Protein AF-A0A133Y9L9-F1 (afdb_monomer_lite)

pLDDT: mean 76.95, std 15.84, range [32.47, 95.44]

Sequence (343 aa):
MNPTNIKKSLKRFFKYLFIFFSLAWAVSFSLFFFIQRNSNETFLLNISGLQLSLFKSFYILSVLALIWFCKLLKWAWLRVKHLFSKVLLVISTVIVIVFMFFNSLVWLVEPSYYEFVSPEGKYSLVVSESALFTTSIKIYERKNFFFINIINSDIYLDDCFSPMAEQNYNVSWNQASVDLALKVNNKDEWASATIPFDHNDIQMLEFKYFNLEGNLTPEKAKSYVYPTYGSNMKLTPQAKLEQALKSLSKDEIVEVPNSNLAIIPVDYAMAATQWFLCQTDGKKYNYTSELPSTYPIVIPKLNARGTVFLEFKDIYSNSIYFKEDGPSFQHWVKITKAEMPQN

Structure (mmCIF, N/CA/C/O backbone):
data_AF-A0A133Y9L9-F1
#
_entry.id   AF-A0A133Y9L9-F1
#
loop_
_atom_site.group_PDB
_atom_site.id
_atom_site.type_symbol
_atom_site.label_atom_id
_atom_site.label_alt_id
_atom_site.label_comp_id
_atom_site.label_asym_id
_atom_site.label_entity_id
_atom_site.label_seq_id
_atom_site.pdbx_PDB_ins_code
_atom_site.Cartn_x
_atom_site.Cartn_y
_atom_site.Cartn_z
_atom_site.occupancy
_atom_site.B_iso_or_equiv
_atom_site.auth_seq_id
_atom_site.auth_comp_id
_atom_site.auth_asym_id
_atom_site.auth_atom_id
_atom_site.pdbx_PDB_model_num
ATOM 1 N N . MET A 1 1 ? -45.964 6.853 29.509 1.00 58.25 1 MET A N 1
ATOM 2 C CA . MET A 1 1 ? -44.621 6.312 29.844 1.00 58.25 1 MET A CA 1
ATOM 3 C C . MET A 1 1 ? -43.769 7.416 30.461 1.00 58.25 1 MET A C 1
ATOM 5 O O . MET A 1 1 ? -43.762 8.515 29.930 1.00 58.25 1 MET A O 1
ATOM 9 N N . ASN A 1 2 ? -43.078 7.153 31.576 1.00 65.50 2 ASN A N 1
ATOM 10 C CA . ASN A 1 2 ? -42.296 8.164 32.303 1.00 65.50 2 ASN A CA 1
ATOM 11 C C . ASN A 1 2 ? -41.002 8.532 31.522 1.00 65.50 2 ASN A C 1
ATOM 13 O O . ASN A 1 2 ? -40.213 7.626 31.231 1.00 65.50 2 ASN A O 1
ATOM 17 N N . PRO A 1 3 ? -40.745 9.811 31.175 1.00 71.31 3 PRO A N 1
ATOM 18 C CA . PRO A 1 3 ? -39.598 10.231 30.349 1.00 71.31 3 PRO A CA 1
ATOM 19 C C . PRO A 1 3 ? -38.220 9.853 30.925 1.00 71.31 3 PRO A C 1
ATOM 21 O O . PRO A 1 3 ? -37.247 9.686 30.185 1.00 71.31 3 PRO A O 1
ATOM 24 N N . THR A 1 4 ? -38.126 9.649 32.239 1.00 73.50 4 THR A N 1
ATOM 25 C CA . THR A 1 4 ? -36.912 9.178 32.930 1.00 73.50 4 THR A CA 1
ATOM 26 C C . THR A 1 4 ? -36.556 7.725 32.592 1.00 73.50 4 THR A C 1
ATOM 28 O O . THR A 1 4 ? -35.375 7.402 32.427 1.00 73.50 4 THR A O 1
ATOM 31 N N . ASN A 1 5 ? -37.554 6.856 32.400 1.00 74.69 5 ASN A N 1
ATOM 32 C CA . ASN A 1 5 ? -37.343 5.462 31.998 1.00 74.69 5 ASN A CA 1
ATOM 33 C C . ASN A 1 5 ? -36.908 5.346 30.531 1.00 74.69 5 ASN A C 1
ATOM 35 O O . ASN A 1 5 ? -36.039 4.529 30.220 1.00 74.69 5 ASN A O 1
ATOM 39 N N . ILE A 1 6 ? -37.426 6.213 29.652 1.00 77.38 6 ILE A N 1
ATOM 40 C CA . ILE A 1 6 ? -37.032 6.266 28.234 1.00 77.38 6 ILE A CA 1
ATOM 41 C C . ILE A 1 6 ? -35.553 6.663 28.111 1.00 77.38 6 ILE A C 1
ATOM 43 O O . ILE A 1 6 ? -34.774 5.941 27.489 1.00 77.38 6 ILE A O 1
ATOM 47 N N . LYS A 1 7 ? -35.119 7.735 28.796 1.00 78.94 7 LYS A N 1
ATOM 48 C CA . LYS A 1 7 ? -33.705 8.169 28.798 1.00 78.94 7 LYS A CA 1
ATOM 49 C C . LYS A 1 7 ? -32.751 7.088 29.327 1.00 78.94 7 LYS A C 1
ATOM 51 O O . LYS A 1 7 ? -31.659 6.902 28.787 1.00 78.94 7 LYS A O 1
ATOM 56 N N . LYS A 1 8 ? -33.149 6.353 30.372 1.00 81.06 8 LYS A N 1
ATOM 57 C CA . LYS A 1 8 ? -32.334 5.276 30.966 1.00 81.06 8 LYS A CA 1
ATOM 58 C C . LYS A 1 8 ? -32.216 4.059 30.042 1.00 81.06 8 LYS A C 1
ATOM 60 O O . LYS A 1 8 ? -31.129 3.486 29.951 1.00 81.06 8 LYS A O 1
ATOM 65 N N . SER A 1 9 ? -33.300 3.693 29.356 1.00 82.31 9 SER A N 1
ATOM 66 C CA . SER A 1 9 ? -33.313 2.623 28.348 1.00 82.31 9 SER A CA 1
ATOM 67 C C . SER A 1 9 ? -32.411 2.967 27.159 1.00 82.31 9 SER A C 1
ATOM 69 O O . SER A 1 9 ? -31.496 2.209 26.837 1.00 82.31 9 SER A O 1
ATOM 71 N N . LEU A 1 10 ? -32.565 4.175 26.606 1.00 85.69 10 LEU A N 1
ATOM 72 C CA . LEU A 1 10 ? -31.775 4.661 25.472 1.00 85.69 10 LEU A CA 1
ATOM 73 C C . LEU A 1 10 ? -30.266 4.653 25.775 1.00 85.69 10 LEU A C 1
ATOM 75 O O . LEU A 1 10 ? -29.455 4.178 24.985 1.00 85.69 10 LEU A O 1
ATOM 79 N N . LYS A 1 11 ? -29.877 5.101 26.977 1.00 86.81 11 LYS A N 1
ATOM 80 C CA . LYS A 1 11 ? -28.474 5.098 27.421 1.00 86.81 11 LYS A CA 1
ATOM 81 C C . LYS A 1 11 ? -27.887 3.686 27.529 1.00 86.81 11 LYS A C 1
ATOM 83 O O . LYS A 1 11 ? -26.706 3.494 27.242 1.00 86.81 11 LYS A O 1
ATOM 88 N N . ARG A 1 12 ? -28.681 2.700 27.964 1.00 87.56 12 ARG A N 1
ATOM 89 C CA . ARG A 1 12 ? -28.253 1.292 27.996 1.00 87.56 12 ARG A CA 1
ATOM 90 C C . ARG A 1 12 ? -28.092 0.746 26.583 1.00 87.56 12 ARG A C 1
ATOM 92 O O . ARG A 1 12 ? -27.059 0.146 26.311 1.00 87.56 12 ARG A O 1
ATOM 99 N N . PHE A 1 13 ? -29.050 1.016 25.699 1.00 90.50 13 PHE A N 1
ATOM 100 C CA . PHE A 1 13 ? -28.987 0.614 24.295 1.00 90.50 13 PHE A CA 1
ATOM 101 C C . PHE A 1 13 ? -27.703 1.115 23.617 1.00 90.50 13 PHE A C 1
ATOM 103 O O . PHE A 1 13 ? -26.909 0.302 23.152 1.00 90.50 13 PHE A O 1
ATOM 110 N N . PHE A 1 14 ? -27.415 2.420 23.681 1.00 87.12 14 PHE A N 1
ATOM 111 C CA . PHE A 1 14 ? -26.187 2.982 23.100 1.00 87.12 14 PHE A CA 1
ATOM 112 C C . PHE A 1 14 ? -24.903 2.414 23.715 1.00 87.12 14 PHE A C 1
ATOM 114 O O . PHE A 1 14 ? -23.907 2.239 23.017 1.00 87.12 14 PHE A O 1
ATOM 121 N N . LYS A 1 15 ? -24.910 2.087 25.014 1.00 88.69 15 LYS A N 1
ATOM 122 C CA . LYS A 1 15 ? -23.763 1.438 25.662 1.00 88.69 15 LYS A CA 1
ATOM 123 C C . LYS A 1 15 ? -23.492 0.058 25.058 1.00 88.69 15 LYS A C 1
ATOM 125 O O . LYS A 1 15 ? -22.337 -0.240 24.763 1.00 88.69 15 LYS A O 1
ATOM 130 N N . TYR A 1 16 ? -24.521 -0.775 24.905 1.00 91.75 16 TYR A N 1
ATOM 131 C CA . TYR A 1 16 ? -24.365 -2.110 24.322 1.00 91.75 16 TYR A CA 1
ATOM 132 C C . TYR A 1 16 ? -24.016 -2.043 22.840 1.00 91.75 16 TYR A C 1
ATOM 134 O O . TYR A 1 16 ? -23.134 -2.777 22.408 1.00 91.75 16 TYR A O 1
ATOM 142 N N . LEU A 1 17 ? -24.618 -1.110 22.101 1.00 92.12 17 LEU A N 1
ATOM 143 C CA . LEU A 1 17 ? -24.289 -0.866 20.701 1.00 92.12 17 LEU A CA 1
ATOM 144 C C . LEU A 1 17 ? -22.810 -0.499 20.524 1.00 92.12 17 LEU A C 1
ATOM 146 O O . LEU A 1 17 ? -22.137 -1.073 19.678 1.00 92.12 17 LEU A O 1
ATOM 150 N N . PHE A 1 18 ? -22.277 0.395 21.364 1.00 91.12 18 PHE A N 1
ATOM 151 C CA . PHE A 1 18 ? -20.859 0.761 21.322 1.00 91.12 18 PHE A CA 1
ATOM 152 C C . PHE A 1 18 ? -19.938 -0.424 21.644 1.00 91.12 18 PHE A C 1
ATOM 154 O O . PHE A 1 18 ? -18.924 -0.612 20.978 1.00 91.12 18 PHE A O 1
ATOM 161 N N . ILE A 1 19 ? -20.286 -1.232 22.655 1.00 92.31 19 ILE A N 1
ATOM 162 C CA . ILE A 1 19 ? -19.518 -2.439 23.004 1.00 92.31 19 ILE A CA 1
ATOM 163 C C . ILE A 1 19 ? -19.498 -3.402 21.820 1.00 92.31 19 ILE A C 1
ATOM 165 O O . ILE A 1 19 ? -18.419 -3.810 21.394 1.00 92.31 19 ILE A O 1
ATOM 169 N N . PHE A 1 20 ? -20.677 -3.707 21.278 1.00 94.44 20 PHE A N 1
ATOM 170 C CA . PHE A 1 20 ? -20.835 -4.583 20.127 1.00 94.44 20 PHE A CA 1
ATOM 171 C C . PHE A 1 20 ? -20.022 -4.081 18.935 1.00 94.44 20 PHE A C 1
ATOM 173 O O . PHE A 1 20 ? -19.222 -4.837 18.402 1.00 94.44 20 PHE A O 1
ATOM 180 N N . PHE A 1 21 ? -20.142 -2.798 18.584 1.00 93.62 21 PHE A N 1
ATOM 181 C CA . PHE A 1 21 ? -19.388 -2.200 17.485 1.00 93.62 21 PHE A CA 1
ATOM 182 C C . PHE A 1 21 ? -17.876 -2.299 17.707 1.00 93.62 21 PHE A C 1
ATOM 184 O O . PHE A 1 21 ? -17.157 -2.721 16.811 1.00 93.62 21 PHE A O 1
ATOM 191 N N . SER A 1 22 ? -17.384 -1.982 18.911 1.00 94.25 22 SER A N 1
ATOM 192 C CA . SER A 1 22 ? -15.948 -2.064 19.201 1.00 94.25 22 SER A CA 1
ATOM 193 C C . SER A 1 22 ? -15.399 -3.491 19.116 1.00 94.25 22 SER A C 1
ATOM 195 O O . SER A 1 22 ? -14.305 -3.692 18.594 1.00 94.25 22 SER A O 1
ATOM 197 N N . LEU A 1 23 ? -16.172 -4.480 19.575 1.00 94.56 23 LEU A N 1
ATOM 198 C CA . LEU A 1 23 ? -15.795 -5.888 19.495 1.00 94.56 23 LEU A CA 1
ATOM 199 C C . LEU A 1 23 ? -15.852 -6.388 18.047 1.00 94.56 23 LEU A C 1
ATOM 201 O O . LEU A 1 23 ? -14.903 -7.005 17.575 1.00 94.56 23 LEU A O 1
ATOM 205 N N . ALA A 1 24 ? -16.937 -6.083 17.333 1.00 95.12 24 ALA A N 1
ATOM 206 C CA . ALA A 1 24 ? -17.122 -6.455 15.937 1.00 95.12 24 ALA A CA 1
ATOM 207 C C . ALA A 1 24 ? -16.027 -5.854 15.048 1.00 95.12 24 ALA A C 1
ATOM 209 O O . ALA A 1 24 ? -15.491 -6.552 14.191 1.00 95.12 24 ALA A O 1
ATOM 210 N N . TRP A 1 25 ? -15.646 -4.595 15.289 1.00 94.94 25 TRP A N 1
ATOM 211 C CA . TRP A 1 25 ? -14.560 -3.941 14.563 1.00 94.94 25 TRP A CA 1
ATOM 212 C C . TRP A 1 25 ? -13.212 -4.608 14.833 1.00 94.94 25 TRP A C 1
ATOM 214 O O . TRP A 1 25 ? -12.479 -4.893 13.893 1.00 94.94 25 TRP A O 1
ATOM 224 N N . ALA A 1 26 ? -12.904 -4.915 16.098 1.00 94.38 26 ALA A N 1
ATOM 225 C CA . ALA A 1 26 ? -11.670 -5.611 16.458 1.00 94.38 26 ALA A CA 1
ATOM 226 C C . ALA A 1 26 ? -11.583 -6.998 15.802 1.00 94.38 26 ALA A C 1
ATOM 228 O O . ALA A 1 26 ? -10.566 -7.322 15.195 1.00 94.38 26 ALA A O 1
ATOM 229 N N . VAL A 1 27 ? -12.665 -7.783 15.861 1.00 95.44 27 VAL A N 1
ATOM 230 C CA . VAL A 1 27 ? -12.737 -9.113 15.234 1.00 95.44 27 VAL A CA 1
ATOM 231 C C . VAL A 1 27 ? -12.598 -9.014 13.715 1.00 95.44 27 VAL A C 1
ATOM 233 O O . VAL A 1 27 ? -11.812 -9.754 13.129 1.00 95.44 27 VAL A O 1
ATOM 236 N N . SER A 1 28 ? -13.310 -8.079 13.079 1.00 92.50 28 SER A N 1
ATOM 237 C CA . SER A 1 28 ? -13.249 -7.883 11.624 1.00 92.50 28 SER A CA 1
ATOM 238 C C . SER A 1 28 ? -11.856 -7.442 11.180 1.00 92.50 28 SER A C 1
ATOM 240 O O . SER A 1 28 ? -11.311 -8.005 10.238 1.00 92.50 28 SER A O 1
ATOM 242 N N . PHE A 1 29 ? -11.234 -6.498 11.895 1.00 93.94 29 PHE A N 1
ATOM 243 C CA . PHE A 1 29 ? -9.864 -6.069 11.623 1.00 93.94 29 PHE A CA 1
ATOM 244 C C . PHE A 1 29 ? -8.874 -7.232 11.733 1.00 93.94 29 PHE A C 1
ATOM 246 O O . PHE A 1 29 ? -8.064 -7.421 10.832 1.00 93.94 29 PHE A O 1
ATOM 253 N N . SER A 1 30 ? -8.953 -8.040 12.797 1.00 93.31 30 SER A N 1
ATOM 254 C CA . SER A 1 30 ? -8.096 -9.221 12.948 1.00 93.31 30 SER A CA 1
ATOM 255 C C . SER A 1 30 ? -8.292 -10.228 11.814 1.00 93.31 30 SER A C 1
ATOM 257 O O . SER A 1 30 ? -7.309 -10.781 11.324 1.00 93.31 30 SER A O 1
ATOM 259 N N . LEU A 1 31 ? -9.535 -10.434 11.369 1.00 93.62 31 LEU A N 1
ATOM 260 C CA . LEU A 1 31 ? -9.850 -11.302 10.235 1.00 93.62 31 LEU A CA 1
ATOM 261 C C . LEU A 1 31 ? -9.240 -10.762 8.932 1.00 93.62 31 LEU A C 1
ATOM 263 O O . LEU A 1 31 ? -8.535 -11.494 8.245 1.00 93.62 31 LEU A O 1
ATOM 267 N N . PHE A 1 32 ? -9.460 -9.485 8.611 1.00 92.38 32 PHE A N 1
ATOM 268 C CA . PHE A 1 32 ? -8.924 -8.863 7.396 1.00 92.38 32 PHE A CA 1
ATOM 269 C C . PHE A 1 32 ? -7.397 -8.822 7.396 1.00 92.38 32 PHE A C 1
ATOM 271 O O . PHE A 1 32 ? -6.780 -9.143 6.384 1.00 92.38 32 PHE A O 1
ATOM 278 N N . PHE A 1 33 ? -6.785 -8.513 8.541 1.00 92.31 33 PHE A N 1
ATOM 279 C CA . PHE A 1 33 ? -5.337 -8.570 8.717 1.00 92.31 33 PHE A CA 1
ATOM 280 C C . PHE A 1 33 ? -4.794 -9.979 8.451 1.00 92.31 33 PHE A C 1
ATOM 282 O O . PHE A 1 33 ? -3.804 -10.140 7.740 1.00 92.31 33 PHE A O 1
ATOM 289 N N . PHE A 1 34 ? -5.452 -11.008 8.991 1.00 92.38 34 PHE A N 1
ATOM 290 C CA . PHE A 1 34 ? -5.060 -12.400 8.780 1.00 92.38 34 PHE A CA 1
ATOM 291 C C . PHE A 1 34 ? -5.201 -12.828 7.314 1.00 92.38 34 PHE A C 1
ATOM 293 O O . PHE A 1 34 ? -4.292 -13.459 6.778 1.00 92.38 34 PHE A O 1
ATOM 300 N N . ILE A 1 35 ? -6.304 -12.461 6.653 1.00 89.00 35 ILE A N 1
ATOM 301 C CA . ILE A 1 35 ? -6.525 -12.763 5.232 1.00 89.00 35 ILE A CA 1
ATOM 302 C C . ILE A 1 35 ? -5.454 -12.085 4.380 1.00 89.00 35 ILE A C 1
ATOM 304 O O . ILE A 1 35 ? -4.766 -12.768 3.628 1.00 89.00 35 ILE A O 1
ATOM 308 N N . GLN A 1 36 ? -5.245 -10.777 4.543 1.00 89.06 36 GLN A N 1
ATOM 309 C CA . GLN A 1 36 ? -4.239 -10.031 3.782 1.00 89.06 36 GLN A CA 1
ATOM 310 C C . GLN A 1 36 ? -2.812 -10.534 4.041 1.00 89.06 36 GLN A C 1
ATOM 312 O O . GLN A 1 36 ? -1.960 -10.468 3.165 1.00 89.06 36 GLN A O 1
ATOM 317 N N . ARG A 1 37 ? -2.521 -11.060 5.238 1.00 87.44 37 ARG A N 1
ATOM 318 C CA . ARG A 1 37 ? -1.203 -11.637 5.536 1.00 87.44 37 ARG A CA 1
ATOM 319 C C . ARG A 1 37 ? -0.959 -12.976 4.831 1.00 87.44 37 ARG A C 1
ATOM 321 O O . ARG A 1 37 ? 0.194 -13.293 4.555 1.00 87.44 37 ARG A O 1
ATOM 328 N N . ASN A 1 38 ? -2.015 -13.751 4.591 1.00 85.81 38 ASN A N 1
ATOM 329 C CA . ASN A 1 38 ? -1.934 -15.113 4.052 1.00 85.81 38 ASN A CA 1
ATOM 330 C C . ASN A 1 38 ? -2.338 -15.221 2.575 1.00 85.81 38 ASN A C 1
ATOM 332 O O . ASN A 1 38 ? -2.192 -16.287 1.982 1.00 85.81 38 ASN A O 1
ATOM 336 N N . SER A 1 39 ? -2.855 -14.147 1.990 1.00 80.38 39 SER A N 1
ATOM 337 C CA . SER A 1 39 ? -3.234 -14.052 0.581 1.00 80.38 39 SER A CA 1
ATOM 338 C C . SER A 1 39 ? -2.414 -12.961 -0.108 1.00 80.38 39 SER A C 1
ATOM 340 O O . SER A 1 39 ? -1.794 -12.131 0.551 1.00 80.38 39 SER A O 1
ATOM 342 N N . ASN A 1 40 ? -2.424 -12.941 -1.441 1.00 74.31 40 ASN A N 1
ATOM 343 C CA . ASN A 1 40 ? -1.873 -11.821 -2.214 1.00 74.31 40 ASN A CA 1
ATOM 344 C C . ASN A 1 40 ? -2.881 -10.659 -2.351 1.00 74.31 40 ASN A C 1
ATOM 346 O O . ASN A 1 40 ? -2.670 -9.736 -3.134 1.00 74.31 40 ASN A O 1
ATOM 350 N N . GLU A 1 41 ? -3.983 -10.701 -1.599 1.00 85.31 41 GLU A N 1
ATOM 351 C CA . GLU A 1 41 ? -5.048 -9.710 -1.652 1.00 85.31 41 GLU A CA 1
ATOM 352 C C . GLU A 1 41 ? -4.801 -8.590 -0.641 1.00 85.31 41 GLU A C 1
ATOM 354 O O . GLU A 1 41 ? -4.443 -8.815 0.514 1.00 85.31 41 GLU A O 1
ATOM 359 N N . THR A 1 42 ? -5.036 -7.355 -1.066 1.00 88.56 42 THR A N 1
ATOM 360 C CA . THR A 1 42 ? -4.962 -6.165 -0.221 1.00 88.56 42 THR A CA 1
ATOM 361 C C . THR A 1 42 ? -6.366 -5.755 0.208 1.00 88.56 42 THR A C 1
ATOM 363 O O . THR A 1 42 ? -7.275 -5.670 -0.617 1.00 88.56 42 THR A O 1
ATOM 366 N N . PHE A 1 43 ? -6.566 -5.490 1.501 1.00 91.00 43 PHE A N 1
ATOM 367 C CA . PHE A 1 43 ? -7.846 -4.999 2.003 1.00 91.00 43 PHE A CA 1
ATOM 368 C C . PHE A 1 43 ? -8.049 -3.528 1.621 1.00 91.00 43 PHE A C 1
ATOM 370 O O . PHE A 1 43 ? -7.287 -2.648 2.037 1.00 91.00 43 PHE A O 1
ATOM 377 N N . LEU A 1 44 ? -9.114 -3.267 0.865 1.00 92.25 44 LEU A N 1
ATOM 378 C CA . LEU A 1 44 ? -9.578 -1.931 0.524 1.00 92.25 44 LEU A CA 1
ATOM 379 C C . LEU A 1 44 ? -11.098 -1.946 0.374 1.00 92.25 44 LEU A C 1
ATOM 381 O O . LEU A 1 44 ? -11.637 -2.361 -0.652 1.00 92.25 44 LEU A O 1
ATOM 385 N N . LEU A 1 45 ? -11.781 -1.417 1.377 1.00 90.50 45 LEU A N 1
ATOM 386 C CA . LEU A 1 45 ? -13.229 -1.286 1.394 1.00 90.50 45 LEU A CA 1
ATOM 387 C C . LEU A 1 45 ? -13.638 0.093 0.856 1.00 90.50 45 LEU A C 1
ATOM 389 O O . LEU A 1 45 ? -13.182 1.111 1.370 1.00 90.50 45 LEU A O 1
ATOM 393 N N . ASN A 1 46 ? -14.510 0.139 -0.152 1.00 86.19 46 ASN A N 1
ATOM 394 C CA . ASN A 1 46 ? -15.061 1.389 -0.683 1.00 86.19 46 ASN A CA 1
ATOM 395 C C . ASN A 1 46 ? -16.529 1.539 -0.254 1.00 86.19 46 ASN A C 1
ATOM 397 O O . ASN A 1 46 ? -17.395 0.795 -0.710 1.00 86.19 46 ASN A O 1
ATOM 401 N N . ILE A 1 47 ? -16.810 2.498 0.633 1.00 83.94 47 ILE A N 1
ATOM 402 C CA . ILE A 1 47 ? -18.173 2.842 1.059 1.00 83.94 47 ILE A CA 1
ATOM 403 C C . ILE A 1 47 ? -18.497 4.235 0.530 1.00 83.94 47 ILE A C 1
ATOM 405 O O . ILE A 1 47 ? -18.086 5.232 1.120 1.00 83.94 47 ILE A O 1
ATOM 409 N N . SER A 1 48 ? -19.256 4.312 -0.563 1.00 76.50 48 SER A N 1
ATOM 410 C CA . SER A 1 48 ? -19.756 5.578 -1.124 1.00 76.50 48 SER A CA 1
ATOM 411 C C . SER A 1 48 ? -18.663 6.640 -1.334 1.00 76.50 48 SER A C 1
ATOM 413 O O . SER A 1 48 ? -18.858 7.809 -1.008 1.00 76.50 48 SER A O 1
ATOM 415 N N . GLY A 1 49 ? -17.493 6.228 -1.833 1.00 72.19 49 GLY A N 1
ATOM 416 C CA . GLY A 1 49 ? -16.336 7.103 -2.055 1.00 72.19 49 GLY A CA 1
ATOM 417 C C . GLY A 1 49 ? -15.386 7.209 -0.858 1.00 72.19 49 GLY A C 1
ATOM 418 O O . GLY A 1 49 ? -14.269 7.699 -1.005 1.00 72.19 49 GLY A O 1
ATOM 419 N N . LEU A 1 50 ? -15.773 6.707 0.318 1.00 80.75 50 LEU A N 1
ATOM 420 C CA . LEU A 1 50 ? -14.882 6.599 1.465 1.00 80.75 50 LEU A CA 1
ATOM 421 C C . LEU A 1 50 ? -14.098 5.286 1.395 1.00 80.75 50 LEU A C 1
ATOM 423 O O . LEU A 1 50 ? -14.632 4.198 1.616 1.00 80.75 50 LEU A O 1
ATOM 427 N N . GLN A 1 51 ? -12.809 5.408 1.099 1.00 86.88 51 GLN A N 1
ATOM 428 C CA . GLN A 1 51 ? -11.893 4.280 0.985 1.00 86.88 51 GLN A CA 1
ATOM 429 C C . GLN A 1 51 ? -11.235 3.969 2.328 1.00 86.88 51 GLN A C 1
ATOM 431 O O . GLN A 1 51 ? -10.451 4.763 2.858 1.00 86.88 51 GLN A O 1
ATOM 436 N N . LEU A 1 52 ? -11.551 2.794 2.861 1.00 89.06 52 LEU A N 1
ATOM 437 C CA . LEU A 1 52 ? -11.010 2.227 4.088 1.00 89.06 52 LEU A CA 1
ATOM 438 C C . LEU A 1 52 ? -9.950 1.184 3.746 1.00 89.06 52 LEU A C 1
ATOM 440 O O . LEU A 1 52 ? -10.262 0.051 3.385 1.00 89.06 52 LEU A O 1
ATOM 444 N N . SER A 1 53 ? -8.690 1.575 3.899 1.00 90.56 53 SER A N 1
ATOM 445 C CA . SER A 1 53 ? -7.557 0.654 3.875 1.00 90.56 53 SER A CA 1
ATOM 446 C C . SER A 1 53 ? -7.416 -0.085 5.212 1.00 90.56 53 SER A C 1
ATOM 448 O O . SER A 1 53 ? -8.068 0.238 6.220 1.00 90.56 53 SER A O 1
ATOM 450 N N . LEU A 1 54 ? -6.500 -1.055 5.255 1.00 89.50 54 LEU A N 1
ATOM 451 C CA . LEU A 1 54 ? -6.117 -1.726 6.497 1.00 89.50 54 LEU A CA 1
ATOM 452 C C . LEU A 1 54 ? -5.549 -0.731 7.527 1.00 89.50 54 LEU A C 1
ATOM 454 O O . LEU A 1 54 ? -5.865 -0.823 8.714 1.00 89.50 54 LEU A O 1
ATOM 458 N N . PHE A 1 55 ? -4.776 0.263 7.080 1.00 87.44 55 PHE A N 1
ATOM 459 C CA . PHE A 1 55 ? -4.202 1.293 7.950 1.00 87.44 55 PHE A CA 1
ATOM 460 C C . PHE A 1 55 ? -5.276 2.204 8.555 1.00 87.44 55 PHE A C 1
ATOM 462 O O . PHE A 1 55 ? -5.304 2.376 9.775 1.00 87.44 55 PHE A O 1
ATOM 469 N N . LYS A 1 56 ? -6.235 2.699 7.757 1.00 87.56 56 LYS A N 1
ATOM 470 C CA . LYS A 1 56 ? -7.392 3.457 8.283 1.00 87.56 56 LYS A CA 1
ATOM 471 C C . LYS A 1 56 ? -8.217 2.627 9.259 1.00 87.56 56 LYS A C 1
ATOM 473 O O . LYS A 1 56 ? -8.672 3.131 10.287 1.00 87.56 56 LYS A O 1
ATOM 478 N N . SER A 1 57 ? -8.368 1.335 8.978 1.00 89.88 57 SER A N 1
ATOM 479 C CA . SER A 1 57 ? -9.080 0.409 9.863 1.00 89.88 57 SER A CA 1
ATOM 480 C C . SER A 1 57 ? -8.366 0.235 11.208 1.00 89.88 57 SER A C 1
ATOM 482 O O . SER A 1 57 ? -9.027 0.237 12.254 1.00 89.88 57 SER A O 1
ATOM 484 N N . PHE A 1 58 ? -7.030 0.165 11.200 1.00 90.12 58 PHE A N 1
ATOM 485 C CA . PHE A 1 58 ? -6.201 0.169 12.408 1.00 90.12 58 PHE A CA 1
ATOM 486 C C . PHE A 1 58 ? -6.296 1.497 13.171 1.00 90.12 58 PHE A C 1
ATOM 488 O O . PHE A 1 58 ? -6.420 1.499 14.397 1.00 90.12 58 PHE A O 1
ATOM 495 N N . TYR A 1 59 ? -6.310 2.631 12.468 1.00 89.44 59 TYR A N 1
ATOM 496 C CA . TYR A 1 59 ? -6.498 3.940 13.089 1.00 89.44 59 TYR A CA 1
ATOM 497 C C . TYR A 1 59 ? -7.835 4.015 13.844 1.00 89.44 59 TYR A C 1
ATOM 499 O O . TYR A 1 59 ? -7.852 4.368 15.026 1.00 89.44 59 TYR A O 1
ATOM 507 N N . ILE A 1 60 ? -8.939 3.578 13.228 1.00 90.56 60 ILE A N 1
ATOM 508 C CA . ILE A 1 60 ? -10.255 3.499 13.891 1.00 90.56 60 ILE A CA 1
ATOM 509 C C . ILE A 1 60 ? -10.190 2.598 15.131 1.00 90.56 60 ILE A C 1
ATOM 511 O O . ILE A 1 60 ? -10.677 2.978 16.200 1.00 90.56 60 ILE A O 1
ATOM 515 N N . LEU A 1 61 ? -9.540 1.433 15.026 1.00 92.56 61 LEU A N 1
ATOM 516 C CA . LEU A 1 61 ? -9.345 0.527 16.159 1.00 92.56 61 LEU A CA 1
ATOM 517 C C . LEU A 1 61 ? -8.565 1.197 17.302 1.00 92.56 61 LEU A C 1
ATOM 519 O O . LEU A 1 61 ? -8.936 1.048 18.467 1.00 92.56 61 LEU A O 1
ATOM 523 N N . SER A 1 62 ? -7.535 1.983 16.982 1.00 91.44 62 SER A N 1
ATOM 524 C CA . SER A 1 62 ? -6.746 2.720 17.972 1.00 91.44 62 SER A CA 1
ATOM 525 C C . SER A 1 62 ? -7.580 3.778 18.705 1.00 91.44 62 SER A C 1
ATOM 527 O O . SER A 1 62 ? -7.506 3.879 19.930 1.00 91.44 62 SER A O 1
ATOM 529 N N . VAL A 1 63 ? -8.451 4.504 17.995 1.00 91.69 63 VAL A N 1
ATOM 530 C CA . VAL A 1 63 ? -9.353 5.501 18.593 1.00 91.69 63 VAL A CA 1
ATOM 531 C C . VAL A 1 63 ? -10.367 4.819 19.513 1.00 91.69 63 VAL A C 1
ATOM 533 O O . VAL A 1 63 ? -10.622 5.284 20.627 1.00 91.69 63 VAL A O 1
ATOM 536 N N . LEU A 1 64 ? -10.912 3.672 19.099 1.00 93.56 64 LEU A N 1
ATOM 537 C CA . LEU A 1 64 ? -11.789 2.865 19.951 1.00 93.56 64 LEU A CA 1
ATOM 538 C C . LEU A 1 64 ? -11.054 2.382 21.210 1.00 93.56 64 LEU A C 1
ATOM 540 O O . LEU A 1 64 ? -11.596 2.486 22.316 1.00 93.56 64 LEU A O 1
ATOM 544 N N . ALA A 1 65 ? -9.814 1.911 21.063 1.00 92.44 65 ALA A N 1
ATOM 545 C CA . ALA A 1 65 ? -8.963 1.518 22.181 1.00 92.44 65 ALA A CA 1
ATOM 546 C C . ALA A 1 65 ? -8.671 2.700 23.120 1.00 92.44 65 ALA A C 1
ATOM 548 O O . ALA A 1 65 ? -8.735 2.526 24.336 1.00 92.44 65 ALA A O 1
ATOM 549 N N . LEU A 1 66 ? -8.462 3.912 22.592 1.00 93.50 66 LEU A N 1
ATOM 550 C CA . LEU A 1 66 ? -8.272 5.134 23.382 1.00 93.50 66 LEU A CA 1
ATOM 551 C C . LEU A 1 66 ? -9.499 5.453 24.243 1.00 93.50 66 LEU A C 1
ATOM 553 O O . LEU A 1 66 ? -9.369 5.761 25.427 1.00 93.50 66 LEU A O 1
ATOM 557 N N . ILE A 1 67 ? -10.707 5.327 23.687 1.00 92.94 67 ILE A N 1
ATOM 558 C CA . ILE A 1 67 ? -11.953 5.544 24.440 1.00 92.94 67 ILE A CA 1
ATOM 559 C C . ILE A 1 67 ? -12.062 4.548 25.603 1.00 92.94 67 ILE A C 1
ATOM 561 O O . ILE A 1 67 ? -12.460 4.916 26.717 1.00 92.94 67 ILE A O 1
ATOM 565 N N . TRP A 1 68 ? -11.713 3.282 25.364 1.00 94.19 68 TRP A N 1
ATOM 566 C CA . TRP A 1 68 ? -11.669 2.257 26.407 1.00 94.19 68 TRP A CA 1
ATOM 567 C C . TRP A 1 68 ? -10.574 2.528 27.439 1.00 94.19 68 TRP A C 1
ATOM 569 O O . TRP A 1 68 ? -10.835 2.420 28.640 1.00 94.19 68 TRP A O 1
ATOM 579 N N . PHE A 1 69 ? -9.402 2.970 26.995 1.00 93.19 69 PHE A N 1
ATOM 580 C CA . PHE A 1 69 ? -8.284 3.351 27.847 1.00 93.19 69 PHE A CA 1
ATOM 581 C C . PHE A 1 69 ? -8.645 4.523 28.769 1.00 93.19 69 PHE A C 1
ATOM 583 O O . PHE A 1 69 ? -8.428 4.437 29.973 1.00 93.19 69 PHE A O 1
ATOM 590 N N . CYS A 1 70 ? -9.322 5.562 28.272 1.00 91.75 70 CYS A N 1
ATOM 591 C CA . CYS A 1 70 ? -9.819 6.666 29.099 1.00 91.75 70 CYS A CA 1
ATOM 592 C C . CYS A 1 70 ? -10.810 6.194 30.179 1.00 91.75 70 CYS A C 1
ATOM 594 O O . CYS A 1 70 ? -10.763 6.652 31.326 1.00 91.75 70 CYS A O 1
ATOM 596 N N . LYS A 1 71 ? -11.703 5.248 29.846 1.00 91.38 71 LYS A N 1
ATOM 597 C CA . LYS A 1 71 ? -12.612 4.635 30.834 1.00 91.38 71 LYS A CA 1
ATOM 598 C C . LYS A 1 71 ? -11.839 3.835 31.885 1.00 91.38 71 LYS A C 1
ATOM 600 O O . LYS A 1 71 ? -12.165 3.937 33.070 1.00 91.38 71 LYS A O 1
ATOM 605 N N . LEU A 1 72 ? -10.829 3.074 31.460 1.00 91.62 72 LEU A N 1
ATOM 606 C CA . LEU A 1 72 ? -9.958 2.294 32.336 1.00 91.62 72 LEU A CA 1
ATOM 607 C C . LEU A 1 72 ? -9.152 3.202 33.271 1.00 91.62 72 LEU A C 1
ATOM 609 O O . LEU A 1 72 ? -9.158 2.967 34.476 1.00 91.62 72 LEU A O 1
ATOM 613 N N . LEU A 1 73 ? -8.544 4.272 32.750 1.00 91.19 73 LEU A N 1
ATOM 614 C CA . LEU A 1 73 ? -7.812 5.273 33.527 1.00 91.19 73 LEU A CA 1
ATOM 615 C C . LEU A 1 73 ? -8.699 5.912 34.592 1.00 91.19 73 LEU A C 1
ATOM 617 O O . LEU A 1 73 ? -8.320 5.950 35.760 1.00 91.19 73 LEU A O 1
ATOM 621 N N . LYS A 1 74 ? -9.906 6.361 34.221 1.00 90.81 74 LYS A N 1
ATOM 622 C CA . LYS A 1 74 ? -10.859 6.940 35.180 1.00 90.81 74 LYS A CA 1
ATOM 623 C C . LYS A 1 74 ? -11.197 5.956 36.299 1.00 90.81 74 LYS A C 1
ATOM 625 O O . LYS A 1 74 ? -11.268 6.342 37.463 1.00 90.81 74 LYS A O 1
ATOM 630 N N . TRP A 1 75 ? -11.421 4.691 35.95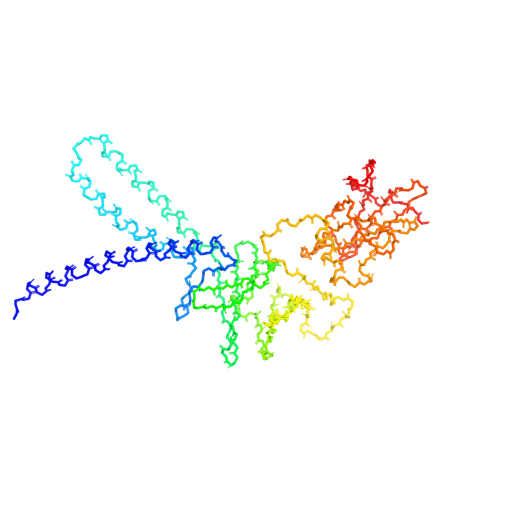3 1.00 92.44 75 TRP A N 1
ATOM 631 C CA . TRP A 1 75 ? -11.717 3.648 36.930 1.00 92.44 75 TRP A CA 1
ATOM 632 C C . TRP A 1 75 ? -10.514 3.336 37.833 1.00 92.44 75 TRP A C 1
ATOM 634 O O . TRP A 1 75 ? -10.672 3.261 39.052 1.00 92.44 75 TRP A O 1
ATOM 644 N N . ALA A 1 76 ? -9.316 3.213 37.258 1.00 90.00 76 ALA A N 1
ATOM 645 C CA . ALA A 1 76 ? -8.081 2.931 37.981 1.00 90.00 76 ALA A CA 1
ATOM 646 C C . ALA A 1 76 ? -7.705 4.081 38.926 1.00 90.00 76 ALA A C 1
ATOM 648 O O . ALA A 1 76 ? -7.411 3.841 40.095 1.00 90.00 76 ALA A O 1
ATOM 649 N N . TRP A 1 77 ? -7.807 5.330 38.466 1.00 89.88 77 TRP A N 1
ATOM 650 C CA . TRP A 1 77 ? -7.503 6.524 39.259 1.00 89.88 77 TRP A CA 1
ATOM 651 C C . TRP A 1 77 ? -8.322 6.604 40.552 1.00 89.88 77 TRP A C 1
ATOM 653 O O . TRP A 1 77 ? -7.798 6.971 41.600 1.00 89.88 77 TRP A O 1
ATOM 663 N N . LEU A 1 78 ? -9.598 6.207 40.497 1.00 89.81 78 LEU A N 1
ATOM 664 C CA . LEU A 1 78 ? -10.492 6.198 41.659 1.00 89.81 78 LEU A CA 1
ATOM 665 C C . LEU A 1 78 ? -10.183 5.076 42.663 1.00 89.81 78 LEU A C 1
ATOM 667 O O . LEU A 1 78 ? -10.568 5.181 43.826 1.00 89.81 78 LEU A O 1
ATOM 671 N N . ARG A 1 79 ? -9.525 3.992 42.234 1.00 89.44 79 ARG A N 1
ATOM 672 C CA . ARG A 1 79 ? -9.217 2.833 43.092 1.00 89.44 79 ARG A CA 1
ATOM 673 C C . ARG A 1 79 ? -7.793 2.825 43.627 1.00 89.44 79 ARG A C 1
ATOM 675 O O . ARG A 1 79 ? -7.536 2.236 44.675 1.00 89.44 79 ARG A O 1
ATOM 682 N N . VAL A 1 80 ? -6.869 3.460 42.919 1.00 89.75 80 VAL A N 1
ATOM 683 C CA . VAL A 1 80 ? -5.456 3.478 43.278 1.00 89.75 80 VAL A CA 1
ATOM 684 C C . VAL A 1 80 ? -5.204 4.463 44.422 1.00 89.75 80 VAL A C 1
ATOM 686 O O . VAL A 1 80 ? -5.364 5.675 44.280 1.00 89.75 80 VAL A O 1
ATOM 689 N N . LYS A 1 81 ? -4.753 3.931 45.563 1.00 87.94 81 LYS A N 1
ATOM 690 C CA . LYS A 1 81 ? -4.377 4.727 46.743 1.00 87.94 81 LYS A CA 1
ATOM 691 C C . LYS A 1 81 ? -2.885 5.069 46.783 1.00 87.94 81 LYS A C 1
ATOM 693 O O . LYS A 1 81 ? -2.529 6.160 47.216 1.00 87.94 81 LYS A O 1
ATOM 698 N N . HIS A 1 82 ? -2.025 4.166 46.308 1.00 91.69 82 HIS A N 1
ATOM 699 C CA . HIS A 1 82 ? -0.570 4.328 46.370 1.00 91.69 82 HIS A CA 1
ATOM 700 C C . HIS A 1 82 ? -0.040 5.339 45.346 1.00 91.69 82 HIS A C 1
ATOM 702 O O . HIS A 1 82 ? -0.453 5.343 44.186 1.00 91.69 82 HIS A O 1
ATOM 708 N N . LEU A 1 83 ? 0.928 6.160 45.773 1.00 87.75 83 LEU A N 1
ATOM 709 C CA . LEU A 1 83 ? 1.557 7.193 44.945 1.00 87.75 83 LEU A CA 1
ATOM 710 C C . LEU A 1 83 ? 2.275 6.603 43.724 1.00 87.75 83 LEU A C 1
ATOM 712 O O . LEU A 1 83 ? 2.078 7.088 42.614 1.00 87.75 83 LEU A O 1
ATOM 716 N N . PHE A 1 84 ? 3.040 5.522 43.910 1.00 87.69 84 PHE A N 1
ATOM 717 C CA . PHE A 1 84 ? 3.782 4.859 42.830 1.00 87.69 84 PHE A CA 1
ATOM 718 C C . PHE A 1 84 ? 2.870 4.441 41.668 1.00 87.69 84 PHE A C 1
ATOM 720 O O . PHE A 1 84 ? 3.139 4.730 40.505 1.00 87.69 84 PHE A O 1
ATOM 727 N N . SER A 1 85 ? 1.722 3.842 41.982 1.00 88.56 85 SER A N 1
ATOM 728 C CA . SER A 1 85 ? 0.734 3.446 40.981 1.00 88.56 85 SER A CA 1
ATOM 729 C C . SER A 1 85 ? 0.103 4.646 40.263 1.00 88.56 85 SER A C 1
ATOM 731 O O . SER A 1 85 ? -0.202 4.544 39.079 1.00 88.56 85 SER A O 1
ATOM 733 N N . LYS A 1 86 ? -0.063 5.800 40.928 1.00 90.12 86 LYS A N 1
ATOM 734 C CA . LYS A 1 86 ? -0.524 7.034 40.263 1.00 90.12 86 LYS A CA 1
ATOM 735 C C . LYS A 1 86 ? 0.517 7.579 39.290 1.00 90.12 86 LYS A C 1
ATOM 737 O O . LYS A 1 86 ? 0.146 7.979 38.192 1.00 90.12 86 LYS A O 1
ATOM 742 N N . VAL A 1 87 ? 1.799 7.549 39.661 1.00 92.81 87 VAL A N 1
ATOM 743 C CA . VAL A 1 87 ? 2.901 7.925 38.759 1.00 92.81 87 VAL A CA 1
ATOM 744 C C . VAL A 1 87 ? 2.896 7.031 37.518 1.00 92.81 87 VAL A C 1
ATOM 746 O O . VAL A 1 87 ? 2.950 7.534 36.399 1.00 92.81 87 VAL A O 1
ATOM 749 N N . LEU A 1 88 ? 2.725 5.718 37.696 1.00 92.75 88 LEU A N 1
ATOM 750 C CA . LEU A 1 88 ? 2.655 4.768 36.585 1.00 92.75 88 LEU A CA 1
ATOM 751 C C . LEU A 1 88 ? 1.458 5.042 35.652 1.00 92.75 88 LEU A C 1
ATOM 753 O O . LEU A 1 88 ? 1.608 4.979 34.432 1.00 92.75 88 LEU A O 1
ATOM 757 N N . LEU A 1 89 ? 0.296 5.426 36.195 1.00 92.75 89 LEU A N 1
ATOM 758 C CA . LEU A 1 89 ? -0.861 5.846 35.388 1.00 92.75 89 LEU A CA 1
ATOM 759 C C . LEU A 1 89 ? -0.575 7.108 34.557 1.00 92.75 89 LEU A C 1
ATOM 761 O O . LEU A 1 89 ? -0.972 7.178 33.391 1.00 92.75 89 LEU A O 1
ATOM 765 N N . VAL A 1 90 ? 0.127 8.094 35.126 1.00 93.25 90 VAL A N 1
ATOM 766 C CA . VAL A 1 90 ? 0.524 9.311 34.396 1.00 93.25 90 VAL A CA 1
ATOM 767 C C . VAL A 1 90 ? 1.494 8.964 33.267 1.00 93.25 90 VAL A C 1
ATOM 769 O O . VAL A 1 90 ? 1.258 9.364 32.129 1.00 93.25 90 VAL A O 1
ATOM 772 N N . ILE A 1 91 ? 2.520 8.152 33.541 1.00 94.69 91 ILE A N 1
ATOM 773 C CA . ILE A 1 91 ? 3.478 7.688 32.524 1.00 94.69 91 ILE A CA 1
ATOM 774 C C . ILE A 1 91 ? 2.753 6.947 31.392 1.00 94.69 91 ILE A C 1
ATOM 776 O O . ILE A 1 91 ? 2.972 7.246 30.220 1.00 94.69 91 ILE A O 1
ATOM 780 N N . SER A 1 92 ? 1.834 6.035 31.725 1.00 92.25 92 SER A N 1
ATOM 781 C CA . SER A 1 92 ? 1.025 5.318 30.731 1.00 92.25 92 SER A CA 1
ATOM 782 C C . SER A 1 92 ? 0.201 6.269 29.857 1.00 92.25 92 SER A C 1
ATOM 784 O O . SER A 1 92 ? 0.088 6.051 28.653 1.00 92.25 92 SER A O 1
ATOM 786 N N . THR A 1 93 ? -0.317 7.357 30.431 1.00 92.31 93 THR A N 1
ATOM 787 C CA . THR A 1 93 ? -1.055 8.381 29.678 1.00 92.31 93 THR A CA 1
ATOM 788 C C . THR A 1 93 ? -0.146 9.108 28.688 1.00 92.31 93 THR A C 1
ATOM 790 O O . THR A 1 93 ? -0.525 9.270 27.530 1.00 92.31 93 THR A O 1
ATOM 793 N N . VAL A 1 94 ? 1.067 9.492 29.104 1.00 95.00 94 VAL A N 1
ATOM 794 C CA . VAL A 1 94 ? 2.056 10.132 28.217 1.00 95.00 94 VAL A CA 1
ATOM 795 C C . VAL A 1 94 ? 2.420 9.209 27.053 1.00 95.00 94 VAL A C 1
ATOM 797 O O . VAL A 1 94 ? 2.402 9.649 25.906 1.00 95.00 94 VAL A O 1
ATOM 800 N N . ILE A 1 95 ? 2.666 7.922 27.321 1.00 94.62 95 ILE A N 1
ATOM 801 C CA . ILE A 1 95 ? 2.968 6.926 26.279 1.00 94.62 95 ILE A CA 1
ATOM 802 C C . ILE A 1 95 ? 1.830 6.839 25.257 1.00 94.62 95 ILE A C 1
ATOM 804 O O . ILE A 1 95 ? 2.081 6.844 24.055 1.00 94.62 95 ILE A O 1
ATOM 808 N N . VAL A 1 96 ? 0.576 6.796 25.716 1.00 94.00 96 VAL A N 1
ATOM 809 C CA . VAL A 1 96 ? -0.587 6.729 24.820 1.00 94.00 96 VAL A CA 1
ATOM 810 C C . VAL A 1 96 ? -0.743 8.007 23.995 1.00 94.00 96 VAL A C 1
ATOM 812 O O . VAL A 1 96 ? -1.065 7.915 22.813 1.00 94.00 96 VAL A O 1
ATOM 815 N N . ILE A 1 97 ? -0.479 9.186 24.567 1.00 93.12 97 ILE A N 1
ATOM 816 C CA . ILE A 1 97 ? -0.501 10.455 23.821 1.00 93.12 97 ILE A CA 1
ATOM 817 C C . ILE A 1 97 ? 0.557 10.445 22.714 1.00 93.12 97 ILE A C 1
ATOM 819 O O . ILE A 1 97 ? 0.238 10.751 21.568 1.00 93.12 97 ILE A O 1
ATOM 823 N N . VAL A 1 98 ? 1.791 10.046 23.037 1.00 94.38 98 VAL A N 1
ATOM 824 C CA . VAL A 1 98 ? 2.882 9.945 22.055 1.00 94.38 98 VAL A CA 1
ATOM 825 C C . VAL A 1 98 ? 2.534 8.931 20.963 1.00 94.38 98 VAL A C 1
ATOM 827 O O . VAL A 1 98 ? 2.674 9.230 19.780 1.00 94.38 98 VAL A O 1
ATOM 830 N N . PHE A 1 99 ? 2.005 7.762 21.335 1.00 91.62 99 PHE A N 1
ATOM 831 C CA . PHE A 1 99 ? 1.548 6.755 20.377 1.00 91.62 99 PHE A CA 1
ATOM 832 C C . PHE A 1 99 ? 0.460 7.301 19.438 1.00 91.62 99 PHE A C 1
ATOM 834 O O . PHE A 1 99 ? 0.540 7.103 18.229 1.00 91.62 99 PHE A O 1
ATOM 841 N N . MET A 1 100 ? -0.531 8.027 19.967 1.00 90.31 100 MET A N 1
ATOM 842 C CA . MET A 1 100 ? -1.597 8.631 19.157 1.00 90.31 100 MET A CA 1
ATOM 843 C C . MET A 1 100 ? -1.077 9.732 18.234 1.00 90.31 100 MET A C 1
ATOM 845 O O . MET A 1 100 ? -1.541 9.833 17.099 1.00 90.31 100 MET A O 1
ATOM 849 N N . PHE A 1 101 ? -0.096 10.519 18.686 1.00 90.25 101 PHE A N 1
ATOM 850 C CA . PHE A 1 101 ? 0.580 11.500 17.842 1.00 90.25 101 PHE A CA 1
ATOM 851 C C . PHE A 1 101 ? 1.237 10.820 16.634 1.00 90.25 101 PHE A C 1
ATOM 853 O O . PHE A 1 101 ? 0.921 11.171 15.500 1.00 90.25 101 PHE A O 1
ATOM 860 N N . PHE A 1 102 ? 2.052 9.782 16.846 1.00 87.50 102 PHE A N 1
ATOM 861 C CA . PHE A 1 102 ? 2.661 9.041 15.734 1.00 87.50 102 PHE A CA 1
ATOM 862 C C . PHE A 1 102 ? 1.626 8.353 14.841 1.00 87.50 102 PHE A C 1
ATOM 864 O O . PHE A 1 102 ? 1.751 8.392 13.621 1.00 87.50 102 PHE A O 1
ATOM 871 N N . ASN A 1 103 ? 0.568 7.785 15.422 1.00 86.00 103 ASN A N 1
ATOM 872 C CA . ASN A 1 103 ? -0.493 7.154 14.641 1.00 86.00 103 ASN A CA 1
ATOM 873 C C . ASN A 1 103 ? -1.257 8.166 13.766 1.00 86.00 103 ASN A C 1
ATOM 875 O O . ASN A 1 103 ? -1.755 7.816 12.702 1.00 86.00 103 ASN A O 1
ATOM 879 N N . SER A 1 104 ? -1.329 9.436 14.180 1.00 85.12 104 SER A N 1
ATOM 880 C CA . SER A 1 104 ? -1.913 10.502 13.358 1.00 85.12 104 SER A CA 1
ATOM 881 C C . SER A 1 104 ? -1.051 10.864 12.146 1.00 85.12 104 SER A C 1
ATOM 883 O O . SER A 1 104 ? -1.601 11.206 11.104 1.00 85.12 104 SER A O 1
ATOM 885 N N . LEU A 1 105 ? 0.275 10.706 12.234 1.00 84.69 105 LEU A N 1
ATOM 886 C CA . LEU A 1 105 ? 1.188 10.968 11.114 1.00 84.69 105 LEU A CA 1
ATOM 887 C C . LEU A 1 105 ? 1.034 9.955 9.973 1.00 84.69 105 LEU A C 1
ATOM 889 O O . LEU A 1 105 ? 1.415 10.257 8.847 1.00 84.69 105 LEU A O 1
ATOM 893 N N . VAL A 1 106 ? 0.439 8.785 10.231 1.00 75.12 106 VAL A N 1
ATOM 894 C CA . VAL A 1 106 ? 0.170 7.761 9.204 1.00 75.12 106 VAL A CA 1
ATOM 895 C C . VAL A 1 106 ? -0.682 8.321 8.062 1.00 75.12 106 VAL A C 1
ATOM 897 O O . VAL A 1 106 ? -0.460 7.961 6.911 1.00 75.12 106 VAL A O 1
ATOM 900 N N . TRP A 1 107 ? -1.580 9.269 8.352 1.00 72.69 107 TRP A N 1
ATOM 901 C CA . TRP A 1 107 ? -2.407 9.939 7.344 1.00 72.69 107 TRP A CA 1
ATOM 902 C C . TRP A 1 107 ? -1.604 10.710 6.290 1.00 72.69 107 TRP A C 1
ATOM 904 O O . TRP A 1 107 ? -2.123 10.952 5.208 1.00 72.69 107 TRP A O 1
ATOM 914 N N . LEU A 1 108 ? -0.358 11.097 6.586 1.00 74.75 108 LEU A N 1
ATOM 915 C CA . LEU A 1 108 ? 0.502 11.806 5.634 1.00 74.75 108 LEU A CA 1
ATOM 916 C C . LEU A 1 108 ? 1.115 10.869 4.589 1.00 74.75 108 LEU A C 1
ATOM 918 O O . LEU A 1 108 ? 1.446 11.308 3.496 1.00 74.75 108 LEU A O 1
ATOM 922 N N . VAL A 1 109 ? 1.299 9.595 4.940 1.00 76.00 109 VAL A N 1
ATOM 923 C CA . VAL A 1 109 ? 2.037 8.612 4.126 1.00 76.00 109 VAL A CA 1
ATOM 924 C C . VAL A 1 109 ? 1.085 7.685 3.368 1.00 76.00 109 VAL A C 1
ATOM 926 O O . VAL A 1 109 ? 1.504 6.904 2.517 1.00 76.00 109 VAL A O 1
ATOM 929 N N . GLU A 1 110 ? -0.204 7.728 3.695 1.00 80.25 110 GLU A N 1
ATOM 930 C CA . GLU A 1 110 ? -1.173 6.805 3.132 1.00 80.25 110 GLU A CA 1
ATOM 931 C C . GLU A 1 110 ? -1.475 7.127 1.660 1.00 80.25 110 GLU A C 1
ATOM 933 O O . GLU A 1 110 ? -1.751 8.283 1.335 1.00 80.25 110 GLU A O 1
ATOM 938 N N . PRO A 1 111 ? -1.468 6.121 0.766 1.00 85.50 111 PRO A N 1
ATOM 939 C CA . PRO A 1 111 ? -1.828 6.340 -0.623 1.00 85.50 111 PRO A CA 1
ATOM 940 C C . PRO A 1 111 ? -3.317 6.670 -0.780 1.00 85.50 111 PRO A C 1
ATOM 942 O O . PRO A 1 111 ? -4.185 6.125 -0.086 1.00 85.50 111 PRO A O 1
ATOM 945 N N . SER A 1 112 ? -3.607 7.513 -1.761 1.00 87.25 112 SER A N 1
ATOM 946 C CA . SER A 1 112 ? -4.954 7.738 -2.280 1.00 87.25 112 SER A CA 1
ATOM 947 C C . SER A 1 112 ? -5.297 6.633 -3.269 1.00 87.25 112 SER A C 1
ATOM 949 O O . SER A 1 112 ? -4.446 6.248 -4.066 1.00 87.25 112 SER A O 1
ATOM 951 N N . TYR A 1 113 ? -6.528 6.118 -3.247 1.00 90.00 113 TYR A N 1
ATOM 952 C CA . TYR A 1 113 ? -6.975 5.142 -4.238 1.00 90.00 113 TYR A CA 1
ATOM 953 C C . TYR A 1 113 ? -7.997 5.782 -5.179 1.00 90.00 113 TYR A C 1
ATOM 955 O O . TYR A 1 113 ? -8.770 6.662 -4.800 1.00 90.00 113 TYR A O 1
ATOM 963 N N . TYR A 1 114 ? -8.039 5.310 -6.413 1.00 88.94 114 TYR A N 1
ATOM 964 C CA . TYR A 1 114 ? -8.947 5.776 -7.455 1.00 88.94 114 TYR A CA 1
ATOM 965 C C . TYR A 1 114 ? -9.532 4.547 -8.131 1.00 88.94 114 TYR A C 1
ATOM 967 O O . TYR A 1 114 ? -8.790 3.638 -8.493 1.00 88.94 114 TYR A O 1
ATOM 975 N N . GLU A 1 115 ? -10.856 4.480 -8.237 1.00 89.31 115 GLU A N 1
ATOM 976 C CA . GLU A 1 115 ? -11.553 3.309 -8.764 1.00 89.31 115 GLU A CA 1
ATOM 977 C C . GLU A 1 115 ? -12.287 3.655 -10.055 1.00 89.31 115 GLU A C 1
ATOM 979 O O . GLU A 1 115 ? -13.061 4.612 -10.103 1.00 89.31 115 GLU A O 1
ATOM 984 N N . PHE A 1 116 ? -12.061 2.839 -11.079 1.00 87.56 116 PHE A N 1
ATOM 985 C CA . PHE A 1 116 ? -12.682 2.949 -12.389 1.00 87.56 116 PHE A CA 1
ATOM 986 C C . PHE A 1 116 ? -13.433 1.661 -12.677 1.00 87.56 116 PHE A C 1
ATOM 988 O O . PHE A 1 116 ? -12.854 0.577 -12.674 1.00 87.56 116 PHE A O 1
ATOM 995 N N . VAL A 1 117 ? -14.728 1.780 -12.938 1.00 86.81 117 VAL A N 1
ATOM 996 C CA . VAL A 1 117 ? -15.588 0.634 -13.231 1.00 86.81 117 VAL A CA 1
ATOM 997 C C . VAL A 1 117 ? -15.799 0.557 -14.738 1.00 86.81 117 VAL A C 1
ATOM 999 O O . VAL A 1 117 ? -16.065 1.573 -15.382 1.00 86.81 117 VAL A O 1
ATOM 1002 N N . SER A 1 118 ? -15.674 -0.646 -15.296 1.00 85.50 118 SER A N 1
ATOM 1003 C CA . SER A 1 118 ? -15.987 -0.907 -16.704 1.00 85.50 118 SER A CA 1
ATOM 1004 C C . SER A 1 118 ? -17.437 -0.515 -17.041 1.00 85.50 118 SER A C 1
ATOM 1006 O O . SER A 1 118 ? -18.310 -0.634 -16.178 1.00 85.50 118 SER A O 1
ATOM 1008 N N . PRO A 1 119 ? -17.741 -0.109 -18.288 1.00 82.62 119 PRO A N 1
ATOM 1009 C CA . PRO A 1 119 ? -19.099 0.272 -18.692 1.00 82.62 119 PRO A CA 1
ATOM 1010 C C . PRO A 1 119 ? -20.153 -0.818 -18.446 1.00 82.62 119 PRO A C 1
ATOM 1012 O O . PRO A 1 119 ? -21.307 -0.514 -18.163 1.00 82.62 119 PRO A O 1
ATOM 1015 N N . GLU A 1 120 ? -19.747 -2.089 -18.520 1.00 78.62 120 GLU A N 1
ATOM 1016 C CA . GLU A 1 120 ? -20.603 -3.256 -18.269 1.00 78.62 120 GLU A CA 1
ATOM 1017 C C . GLU A 1 120 ? -20.654 -3.669 -16.785 1.00 78.62 120 GLU A C 1
ATOM 1019 O O . GLU A 1 120 ? -21.417 -4.557 -16.411 1.00 78.62 120 GLU A O 1
ATOM 1024 N N . GLY A 1 121 ? -19.832 -3.058 -15.923 1.00 78.88 121 GLY A N 1
ATOM 1025 C CA . GLY A 1 121 ? -19.768 -3.350 -14.488 1.00 78.88 121 GLY A CA 1
ATOM 1026 C C . GLY A 1 121 ? -19.060 -4.658 -14.114 1.00 78.88 121 GLY A C 1
ATOM 1027 O O . GLY A 1 121 ? -19.040 -5.017 -12.939 1.00 78.88 121 GLY A O 1
ATOM 1028 N N . LYS A 1 122 ? -18.476 -5.374 -15.083 1.00 81.69 122 LYS A N 1
ATOM 1029 C CA . LYS A 1 122 ? -17.830 -6.680 -14.865 1.00 81.69 122 LYS A CA 1
ATOM 1030 C C . LYS A 1 122 ? -16.436 -6.567 -14.243 1.00 81.69 122 LYS A C 1
ATOM 1032 O O . LYS A 1 122 ? -16.086 -7.370 -13.384 1.00 81.69 122 LYS A O 1
ATOM 1037 N N . TYR A 1 123 ? -15.658 -5.577 -14.670 1.00 83.19 123 TYR A N 1
ATOM 1038 C CA . TYR A 1 123 ? -14.296 -5.322 -14.198 1.00 83.19 123 TYR A CA 1
ATOM 1039 C C . TYR A 1 123 ? -14.216 -3.974 -13.483 1.00 83.19 123 TYR A C 1
ATOM 1041 O O . TYR A 1 123 ? -14.908 -3.021 -13.861 1.00 83.19 123 TYR A O 1
ATOM 1049 N N . SER A 1 124 ? -13.359 -3.892 -12.466 1.00 86.19 124 SER A N 1
ATOM 1050 C CA . SER A 1 124 ? -13.024 -2.638 -11.794 1.00 86.19 124 SER A CA 1
ATOM 1051 C C . SER A 1 124 ? -11.514 -2.545 -11.565 1.00 86.19 124 SER A C 1
ATOM 1053 O O . SER A 1 124 ? -10.882 -3.457 -11.020 1.00 86.19 124 SER A O 1
ATOM 1055 N N . LEU A 1 125 ? -10.952 -1.435 -12.041 1.00 87.31 125 LEU A N 1
ATOM 1056 C CA . LEU A 1 125 ? -9.554 -1.054 -11.920 1.00 87.31 125 LEU A CA 1
ATOM 1057 C C . LEU A 1 125 ? -9.403 -0.144 -10.704 1.00 87.31 125 LEU A C 1
ATOM 1059 O O . LEU A 1 125 ? -10.110 0.855 -10.581 1.00 87.31 125 LEU A O 1
ATOM 1063 N N . VAL A 1 126 ? -8.443 -0.447 -9.840 1.00 89.12 126 VAL A N 1
ATOM 1064 C CA . VAL A 1 126 ? -8.094 0.398 -8.700 1.00 89.12 126 VAL A CA 1
ATOM 1065 C C . VAL A 1 126 ? -6.646 0.839 -8.839 1.00 89.12 126 VAL A C 1
ATOM 1067 O O . VAL A 1 126 ? -5.746 0.013 -8.935 1.00 89.12 126 VAL A O 1
ATOM 1070 N N . VAL A 1 127 ? -6.409 2.144 -8.822 1.00 87.94 127 VAL A N 1
ATOM 1071 C CA . VAL A 1 127 ? -5.075 2.745 -8.899 1.00 87.94 127 VAL A CA 1
ATOM 1072 C C . VAL A 1 127 ? -4.764 3.389 -7.554 1.00 87.94 127 VAL A C 1
ATOM 1074 O O . VAL A 1 127 ? -5.572 4.175 -7.066 1.00 87.94 127 VAL A O 1
ATOM 1077 N N . SER A 1 128 ? -3.631 3.057 -6.935 1.00 88.69 128 SER A N 1
ATOM 1078 C CA . SER A 1 128 ? -3.163 3.739 -5.722 1.00 88.69 128 SER A CA 1
ATOM 1079 C C . SER A 1 128 ? -2.021 4.687 -6.043 1.00 88.69 128 SER A C 1
ATOM 1081 O O . SER A 1 128 ? -1.067 4.251 -6.677 1.00 88.69 128 SER A O 1
ATOM 1083 N N . GLU A 1 129 ? -2.074 5.913 -5.540 1.00 86.94 129 GLU A N 1
ATOM 1084 C CA . GLU A 1 129 ? -1.043 6.940 -5.688 1.00 86.94 129 GLU A CA 1
ATOM 1085 C C . GLU A 1 129 ? -0.519 7.357 -4.307 1.00 86.94 129 GLU A C 1
ATOM 1087 O O . GLU A 1 129 ? -1.299 7.731 -3.429 1.00 86.94 129 GLU A O 1
ATOM 1092 N N . SER A 1 130 ? 0.798 7.302 -4.101 1.00 85.50 130 SER A N 1
ATOM 1093 C CA . SER A 1 130 ? 1.459 7.845 -2.905 1.00 85.50 130 SER A CA 1
ATOM 1094 C C . SER A 1 130 ? 2.407 8.971 -3.299 1.00 85.50 130 SER A C 1
ATOM 1096 O O . SER A 1 130 ? 3.282 8.717 -4.115 1.00 85.50 130 SER A O 1
ATOM 1098 N N . ALA A 1 131 ? 2.308 10.155 -2.690 1.00 68.81 131 ALA A N 1
ATOM 1099 C CA . ALA A 1 131 ? 3.068 11.346 -3.102 1.00 68.81 131 ALA A CA 1
ATOM 1100 C C . ALA A 1 131 ? 4.103 11.840 -2.066 1.00 68.81 131 ALA A C 1
ATOM 1102 O O . ALA A 1 131 ? 4.614 12.953 -2.164 1.00 68.81 131 ALA A O 1
ATOM 1103 N N . LEU A 1 132 ? 4.417 11.049 -1.032 1.00 65.31 132 LEU A N 1
ATOM 1104 C CA . LEU A 1 132 ? 5.394 11.456 -0.020 1.00 65.31 132 LEU A CA 1
ATOM 1105 C C . LEU A 1 132 ? 6.818 11.279 -0.594 1.00 65.31 132 LEU A C 1
ATOM 1107 O O . LEU A 1 132 ? 7.381 10.190 -0.530 1.00 65.31 132 LEU A O 1
ATOM 1111 N N . PHE A 1 133 ? 7.378 12.351 -1.165 1.00 64.31 133 PHE A N 1
ATOM 1112 C CA . PHE A 1 133 ? 8.715 12.479 -1.789 1.00 64.31 133 PHE A CA 1
ATOM 1113 C C . PHE A 1 133 ? 8.871 11.947 -3.215 1.00 64.31 133 PHE A C 1
ATOM 1115 O O . PHE A 1 133 ? 9.457 12.632 -4.047 1.00 64.31 133 PHE A O 1
ATOM 1122 N N . THR A 1 134 ? 8.359 10.758 -3.505 1.00 67.12 134 THR A N 1
ATOM 1123 C CA . THR A 1 134 ? 8.359 10.181 -4.857 1.00 67.12 134 THR A CA 1
ATOM 1124 C C . THR A 1 134 ? 6.975 9.651 -5.147 1.00 67.12 134 THR A C 1
ATOM 1126 O O . THR A 1 134 ? 6.432 8.906 -4.322 1.00 67.12 134 THR A O 1
ATOM 1129 N N . THR A 1 135 ? 6.410 10.001 -6.299 1.00 74.31 135 THR A N 1
ATOM 1130 C CA . THR A 1 135 ? 5.087 9.502 -6.643 1.00 74.31 135 THR A CA 1
ATOM 1131 C C . THR A 1 135 ? 5.202 8.044 -7.052 1.00 74.31 135 THR A C 1
ATOM 1133 O O . THR A 1 135 ? 5.890 7.723 -8.016 1.00 74.31 135 THR A O 1
ATOM 1136 N N . SER A 1 136 ? 4.547 7.152 -6.312 1.00 77.50 136 SER A N 1
ATOM 1137 C CA . SER A 1 136 ? 4.437 5.741 -6.689 1.00 77.50 136 SER A CA 1
ATOM 1138 C C . SER A 1 136 ? 2.996 5.408 -7.031 1.00 77.50 136 SER A C 1
ATOM 1140 O O . SER A 1 136 ? 2.071 5.816 -6.319 1.00 77.50 136 SER A O 1
ATOM 1142 N N . ILE A 1 137 ? 2.815 4.694 -8.138 1.00 81.69 137 ILE A N 1
ATOM 1143 C CA . ILE A 1 137 ? 1.521 4.265 -8.642 1.00 81.69 137 ILE A CA 1
ATOM 1144 C C . ILE A 1 137 ? 1.487 2.742 -8.675 1.00 81.69 137 ILE A C 1
ATOM 1146 O O . ILE A 1 137 ? 2.290 2.108 -9.354 1.00 81.69 137 ILE A O 1
ATOM 1150 N N . LYS A 1 138 ? 0.518 2.150 -7.976 1.00 83.44 138 LYS A N 1
ATOM 1151 C CA . LYS A 1 138 ? 0.235 0.710 -8.051 1.00 83.44 138 LYS A CA 1
ATOM 1152 C C . LYS A 1 138 ? -1.121 0.480 -8.675 1.00 83.44 138 LYS A C 1
ATOM 1154 O O . LYS A 1 138 ? -2.063 1.233 -8.432 1.00 83.44 138 LYS A O 1
ATOM 1159 N N . ILE A 1 139 ? -1.219 -0.601 -9.435 1.00 83.88 139 ILE A N 1
ATOM 1160 C CA . ILE A 1 139 ? -2.431 -0.960 -10.160 1.00 83.88 139 ILE A CA 1
ATOM 1161 C C . ILE A 1 139 ? -2.972 -2.267 -9.599 1.00 83.88 139 ILE A C 1
ATOM 1163 O O . ILE A 1 139 ? -2.241 -3.250 -9.453 1.00 83.88 139 ILE A O 1
ATOM 1167 N N . TYR A 1 140 ? -4.265 -2.274 -9.309 1.00 86.25 140 TYR A N 1
ATOM 1168 C CA . TYR A 1 140 ? -4.978 -3.394 -8.728 1.00 86.25 140 TYR A CA 1
ATOM 1169 C C . TYR A 1 140 ? -6.270 -3.690 -9.485 1.00 86.25 140 TYR A C 1
ATOM 1171 O O . TYR A 1 140 ? -6.908 -2.815 -10.068 1.00 86.25 140 TYR A O 1
ATOM 1179 N N . GLU A 1 141 ? -6.690 -4.942 -9.401 1.00 86.38 141 GLU A N 1
ATOM 1180 C CA . GLU A 1 141 ? -8.001 -5.420 -9.804 1.00 86.38 141 GLU A CA 1
ATOM 1181 C C . GLU A 1 141 ? -8.903 -5.539 -8.576 1.00 86.38 141 GLU A C 1
ATOM 1183 O O . GLU A 1 141 ? -8.527 -6.136 -7.564 1.00 86.38 141 GLU A O 1
ATOM 1188 N N . ARG A 1 142 ? -10.134 -5.042 -8.6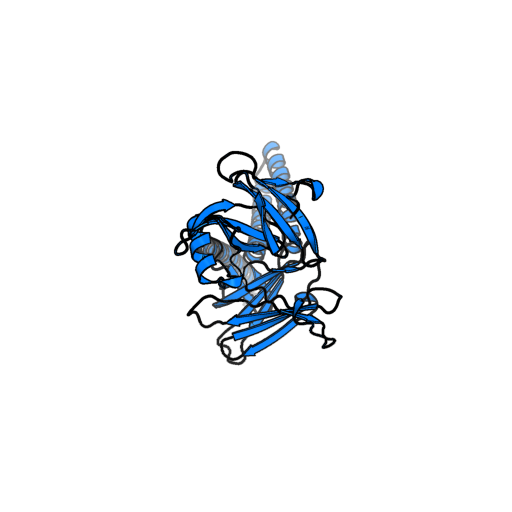64 1.00 88.44 142 ARG A N 1
ATOM 1189 C CA . ARG A 1 142 ? -11.163 -5.294 -7.653 1.00 88.44 142 ARG A CA 1
ATOM 1190 C C . ARG A 1 142 ? -11.702 -6.720 -7.809 1.00 88.44 142 ARG A C 1
ATOM 1192 O O . ARG A 1 142 ? -12.417 -7.008 -8.762 1.00 88.44 142 ARG A O 1
ATOM 1199 N N . LYS A 1 143 ? -11.420 -7.601 -6.843 1.00 85.75 143 LYS A N 1
ATOM 1200 C CA . LYS A 1 143 ? -11.960 -8.977 -6.835 1.00 85.75 143 LYS A CA 1
ATOM 1201 C C . LYS A 1 143 ? -13.324 -9.073 -6.172 1.00 85.75 143 LYS A C 1
ATOM 1203 O O . LYS A 1 143 ? -14.186 -9.830 -6.606 1.00 85.75 143 LYS A O 1
ATOM 1208 N N . ASN A 1 144 ? -13.516 -8.328 -5.091 1.00 86.44 144 ASN A N 1
ATOM 1209 C CA . ASN A 1 144 ? -14.772 -8.281 -4.358 1.00 86.44 144 ASN A CA 1
ATOM 1210 C C . ASN A 1 144 ? -14.878 -6.961 -3.585 1.00 86.44 144 ASN A C 1
ATOM 1212 O O . ASN A 1 144 ? -13.998 -6.107 -3.652 1.00 86.44 144 ASN A O 1
ATOM 1216 N N . PHE A 1 145 ? -15.956 -6.804 -2.823 1.00 86.25 145 PHE A N 1
ATOM 1217 C CA . PHE A 1 145 ? -16.247 -5.587 -2.066 1.00 86.25 145 PHE A CA 1
ATOM 1218 C C . PHE A 1 145 ? -15.174 -5.191 -1.027 1.00 86.25 145 PHE A C 1
ATOM 1220 O O . PHE A 1 145 ? -15.065 -4.016 -0.681 1.00 86.25 145 PHE A O 1
ATOM 1227 N N . PHE A 1 146 ? -14.382 -6.145 -0.528 1.00 87.69 146 PHE A N 1
ATOM 1228 C CA . PHE A 1 146 ? -13.387 -5.921 0.528 1.00 87.69 146 PHE A CA 1
ATOM 1229 C C . PHE A 1 146 ? -11.942 -5.931 0.028 1.00 87.69 146 PHE A C 1
ATOM 1231 O O . PHE A 1 146 ? -11.076 -5.345 0.677 1.00 87.69 146 PHE A O 1
ATOM 1238 N N . PHE A 1 147 ? -11.671 -6.607 -1.088 1.00 89.38 147 PHE A N 1
ATOM 1239 C CA . PHE A 1 147 ? -10.317 -6.958 -1.492 1.00 89.38 147 PHE A CA 1
ATOM 1240 C C . PHE A 1 147 ? -9.994 -6.535 -2.922 1.00 89.38 147 PHE A C 1
ATOM 1242 O O . PHE A 1 147 ? -10.809 -6.646 -3.846 1.00 89.38 147 PHE A O 1
ATOM 1249 N N . ILE A 1 148 ? -8.756 -6.077 -3.081 1.00 90.12 148 ILE A N 1
ATOM 1250 C CA . ILE A 1 148 ? -8.120 -5.786 -4.362 1.00 90.12 148 ILE A CA 1
ATOM 1251 C C . ILE A 1 148 ? -6.906 -6.693 -4.529 1.00 90.12 148 ILE A C 1
ATOM 1253 O O . ILE A 1 148 ? -6.199 -6.977 -3.562 1.00 90.12 148 ILE A O 1
ATOM 1257 N N . ASN A 1 149 ? -6.654 -7.146 -5.747 1.00 85.38 149 ASN A N 1
ATOM 1258 C CA . ASN A 1 149 ? -5.484 -7.943 -6.078 1.00 85.38 149 ASN A CA 1
ATOM 1259 C C . ASN A 1 149 ? -4.511 -7.106 -6.898 1.00 85.38 149 ASN A C 1
ATOM 1261 O O . ASN A 1 149 ? -4.936 -6.358 -7.772 1.00 85.38 149 ASN A O 1
ATOM 1265 N N . ILE A 1 150 ? -3.217 -7.214 -6.618 1.00 80.31 150 ILE A N 1
ATOM 1266 C CA . ILE A 1 150 ? -2.214 -6.454 -7.359 1.00 80.31 150 ILE A CA 1
ATOM 1267 C C . ILE A 1 150 ? -2.094 -7.007 -8.784 1.00 80.31 150 ILE A C 1
ATOM 1269 O O . ILE A 1 150 ? -1.928 -8.210 -8.977 1.00 80.31 150 ILE A O 1
ATOM 1273 N N . ILE A 1 151 ? -2.220 -6.119 -9.769 1.00 73.12 151 ILE A N 1
ATOM 1274 C CA . ILE A 1 151 ? -1.950 -6.412 -11.181 1.00 73.12 151 ILE A CA 1
ATOM 1275 C C . ILE A 1 151 ? -0.490 -6.066 -11.477 1.00 73.12 151 ILE A C 1
ATOM 1277 O O . ILE A 1 151 ? 0.248 -6.891 -12.007 1.00 73.12 151 ILE A O 1
ATOM 1281 N N . ASN A 1 152 ? -0.065 -4.857 -11.094 1.00 65.31 152 ASN A N 1
ATOM 1282 C CA . ASN A 1 152 ? 1.264 -4.338 -11.403 1.00 65.31 152 ASN A CA 1
ATOM 1283 C C . ASN A 1 152 ? 2.053 -3.938 -10.157 1.00 65.31 152 ASN A C 1
ATOM 1285 O O . ASN A 1 152 ? 1.491 -3.437 -9.181 1.00 65.31 152 ASN A O 1
ATOM 1289 N N . SER A 1 153 ? 3.369 -4.119 -10.243 1.00 59.22 153 SER A N 1
ATOM 1290 C CA . SER A 1 153 ? 4.351 -3.510 -9.356 1.00 59.22 153 SER A CA 1
ATOM 1291 C C . SER A 1 153 ? 4.356 -1.980 -9.460 1.00 59.22 153 SER A C 1
ATOM 1293 O O . SER A 1 153 ? 3.742 -1.384 -10.343 1.00 59.22 153 SER A O 1
ATOM 1295 N N . ASP A 1 154 ? 5.055 -1.358 -8.515 1.00 63.25 154 ASP A N 1
ATOM 1296 C CA . ASP A 1 154 ? 5.210 0.087 -8.397 1.00 63.25 154 ASP A CA 1
ATOM 1297 C C . ASP A 1 154 ? 5.715 0.752 -9.685 1.00 63.25 154 ASP A C 1
ATOM 1299 O O . ASP A 1 154 ? 6.815 0.469 -10.159 1.00 63.25 154 ASP A O 1
ATOM 1303 N N . ILE A 1 155 ? 4.928 1.689 -10.212 1.00 68.81 155 ILE A N 1
ATOM 1304 C CA . ILE A 1 155 ? 5.358 2.658 -11.217 1.00 68.81 155 ILE A CA 1
ATOM 1305 C C . ILE A 1 155 ? 5.831 3.893 -10.457 1.00 68.81 155 ILE A C 1
ATOM 1307 O O . ILE A 1 155 ? 5.029 4.589 -9.836 1.00 68.81 155 ILE A O 1
ATOM 1311 N N . TYR A 1 156 ? 7.127 4.172 -10.503 1.00 66.56 156 TYR A N 1
ATOM 1312 C CA . TYR A 1 156 ? 7.688 5.379 -9.906 1.00 66.56 156 TYR A CA 1
ATOM 1313 C C . TYR A 1 156 ? 7.707 6.507 -10.935 1.00 66.56 156 TYR A C 1
ATOM 1315 O O . TYR A 1 156 ? 8.293 6.367 -12.009 1.00 66.56 156 TYR A O 1
ATOM 1323 N N . LEU A 1 157 ? 7.067 7.619 -10.593 1.00 66.69 157 LEU A N 1
ATOM 1324 C CA . LEU A 1 157 ? 7.159 8.875 -11.324 1.00 66.69 157 LEU A CA 1
ATOM 1325 C C . LEU A 1 157 ? 8.148 9.793 -10.600 1.00 66.69 157 LEU A C 1
ATOM 1327 O O . LEU A 1 157 ? 8.178 9.854 -9.366 1.00 66.69 157 LEU A O 1
ATOM 1331 N N . ASP A 1 158 ? 8.969 10.483 -11.384 1.00 55.97 158 ASP A N 1
ATOM 1332 C CA . ASP A 1 158 ? 9.904 11.489 -10.884 1.00 55.97 158 ASP A CA 1
ATOM 1333 C C . ASP A 1 158 ? 9.150 12.775 -10.476 1.00 55.97 158 ASP A C 1
ATOM 1335 O O . ASP A 1 158 ? 7.987 12.973 -10.833 1.00 55.97 158 ASP A O 1
ATOM 1339 N N . ASP A 1 159 ? 9.802 13.657 -9.721 1.00 64.50 159 ASP A N 1
ATOM 1340 C CA . ASP A 1 159 ? 9.350 15.034 -9.447 1.00 64.50 159 ASP A CA 1
ATOM 1341 C C . ASP A 1 159 ? 8.101 15.235 -8.555 1.00 64.50 159 ASP A C 1
ATOM 1343 O O . ASP A 1 159 ? 7.520 16.322 -8.553 1.00 64.50 159 ASP A O 1
ATOM 1347 N N . CYS A 1 160 ? 7.682 14.250 -7.746 1.00 66.44 160 CYS A N 1
ATOM 1348 C CA . CYS A 1 160 ? 6.530 14.386 -6.822 1.00 66.44 160 CYS A CA 1
ATOM 1349 C C . CYS A 1 160 ? 5.200 14.757 -7.534 1.00 66.44 160 CYS A C 1
ATOM 1351 O O . CYS A 1 160 ? 4.233 15.200 -6.904 1.00 66.44 160 CYS A O 1
ATOM 1353 N N . PHE A 1 161 ? 5.136 14.573 -8.855 1.00 75.69 161 PHE A N 1
ATOM 1354 C CA . PHE A 1 161 ? 3.964 14.868 -9.673 1.00 75.69 161 PHE A CA 1
ATOM 1355 C C . PHE A 1 161 ? 2.856 13.848 -9.397 1.00 75.69 161 PHE A C 1
ATOM 1357 O O . PHE A 1 161 ? 3.132 12.652 -9.380 1.00 75.69 161 PHE A O 1
ATOM 1364 N N . SER A 1 162 ? 1.622 14.293 -9.146 1.00 79.44 162 SER A N 1
ATOM 1365 C CA . SER A 1 162 ? 0.510 13.428 -8.703 1.00 79.44 162 SER A CA 1
ATOM 1366 C C . SER A 1 162 ? -0.612 13.389 -9.753 1.00 79.44 162 SER A C 1
ATOM 1368 O O . SER A 1 162 ? -1.620 14.089 -9.601 1.00 79.44 162 SER A O 1
ATOM 1370 N N . PRO A 1 163 ? -0.450 12.629 -10.857 1.00 80.81 163 PRO A N 1
ATOM 1371 C CA . PRO A 1 163 ? -1.390 12.653 -11.977 1.00 80.81 163 PRO A CA 1
ATOM 1372 C C . PRO A 1 163 ? -2.815 12.260 -11.588 1.00 80.81 163 PRO A C 1
ATOM 1374 O O . PRO A 1 163 ? -3.768 12.789 -12.163 1.00 80.81 163 PRO A O 1
ATOM 1377 N N . MET A 1 164 ? -2.991 11.363 -10.615 1.00 85.00 164 MET A N 1
ATOM 1378 C CA . MET A 1 164 ? -4.323 10.929 -10.195 1.00 85.00 164 MET A CA 1
ATOM 1379 C C . MET A 1 164 ? -5.027 12.020 -9.389 1.00 85.00 164 MET A C 1
ATOM 1381 O O . MET A 1 164 ? -6.186 12.344 -9.670 1.00 85.00 164 MET A O 1
ATOM 1385 N N . ALA A 1 165 ? -4.326 12.624 -8.425 1.00 83.75 165 ALA A N 1
ATOM 1386 C CA . ALA A 1 165 ? -4.844 13.739 -7.635 1.00 83.75 165 ALA A CA 1
ATOM 1387 C C . ALA A 1 165 ? -5.170 14.977 -8.485 1.00 83.75 165 ALA A C 1
ATOM 1389 O O . ALA A 1 165 ? -6.183 15.636 -8.242 1.00 83.75 165 ALA A O 1
ATOM 1390 N N . GLU A 1 166 ? -4.357 15.265 -9.501 1.00 83.12 166 GLU A N 1
ATOM 1391 C CA . GLU A 1 166 ? -4.545 16.407 -10.403 1.00 83.12 166 GLU A CA 1
ATOM 1392 C C . GLU A 1 166 ? -5.525 16.141 -11.555 1.00 83.12 166 GLU A C 1
ATOM 1394 O O . GLU A 1 166 ? -5.780 17.036 -12.357 1.00 83.12 166 GLU A O 1
ATOM 1399 N N . GLN A 1 167 ? -6.100 14.935 -11.641 1.00 83.44 167 GLN A N 1
ATOM 1400 C CA . GLN A 1 167 ? -6.981 14.515 -12.742 1.00 83.44 167 GLN A CA 1
ATOM 1401 C C . GLN A 1 167 ? -6.301 14.563 -14.125 1.00 83.44 167 GLN A C 1
ATOM 1403 O O . GLN A 1 167 ? -6.961 14.685 -15.154 1.00 83.44 167 GLN A O 1
ATOM 1408 N N . ASN A 1 168 ? -4.975 14.414 -14.153 1.00 83.38 168 ASN A N 1
ATOM 1409 C CA . ASN A 1 168 ? -4.146 14.372 -15.356 1.00 83.38 168 ASN A CA 1
ATOM 1410 C C . ASN A 1 168 ? -3.965 12.924 -15.842 1.00 83.38 168 ASN A C 1
ATOM 1412 O O . ASN A 1 168 ? -2.847 12.425 -16.007 1.00 83.38 168 ASN A O 1
ATOM 1416 N N . TYR A 1 169 ? -5.089 12.241 -16.048 1.00 83.25 169 TYR A N 1
ATOM 1417 C CA . TYR A 1 169 ? -5.143 10.866 -16.531 1.00 83.25 169 TYR A CA 1
ATOM 1418 C C . TYR A 1 169 ? -6.263 10.688 -17.559 1.00 83.25 169 TYR A C 1
ATOM 1420 O O . TYR A 1 169 ? -7.229 11.449 -17.595 1.00 83.25 169 TYR A O 1
ATOM 1428 N N . ASN A 1 170 ? -6.154 9.649 -18.381 1.00 79.69 170 ASN A N 1
ATOM 1429 C CA . ASN A 1 170 ? -7.216 9.213 -19.276 1.00 79.69 170 ASN A CA 1
ATOM 1430 C C . ASN A 1 170 ? -7.428 7.705 -19.116 1.00 79.69 170 ASN A C 1
ATOM 1432 O O . ASN A 1 170 ? -6.462 6.945 -19.058 1.00 79.69 170 ASN A O 1
ATOM 1436 N N . VAL A 1 171 ? -8.688 7.287 -19.024 1.00 83.81 171 VAL A N 1
ATOM 1437 C CA . VAL A 1 171 ? -9.078 5.881 -18.895 1.00 83.81 171 VAL A CA 1
ATOM 1438 C C . VAL A 1 171 ? -10.065 5.559 -20.002 1.00 83.81 171 VAL A C 1
ATOM 1440 O O . VAL A 1 171 ? -11.181 6.083 -20.012 1.00 83.81 171 VAL A O 1
ATOM 1443 N N . SER A 1 172 ? -9.680 4.661 -20.903 1.00 81.81 172 SER A N 1
ATOM 1444 C CA . SER A 1 172 ? -10.570 4.123 -21.930 1.00 81.81 172 SER A CA 1
ATOM 1445 C C . SER A 1 172 ? -10.708 2.616 -21.786 1.00 81.81 172 SER A C 1
ATOM 1447 O O . SER A 1 172 ? -9.728 1.884 -21.686 1.00 81.81 172 SER A O 1
ATOM 1449 N N . TRP A 1 173 ? -11.952 2.148 -21.768 1.00 79.25 173 TRP A N 1
ATOM 1450 C CA . TRP A 1 173 ? -12.270 0.730 -21.656 1.00 79.25 173 TRP A CA 1
ATOM 1451 C C . TRP A 1 173 ? -12.458 0.114 -23.034 1.00 79.25 173 TRP A C 1
ATOM 1453 O O . TRP A 1 173 ? -13.204 0.647 -23.855 1.00 79.25 173 TRP A O 1
ATOM 1463 N N . ASN A 1 174 ? -11.844 -1.046 -23.247 1.00 79.25 174 ASN A N 1
ATOM 1464 C CA . ASN A 1 174 ? -11.985 -1.835 -24.458 1.00 79.25 174 ASN A CA 1
ATOM 1465 C C . ASN A 1 174 ? -12.424 -3.259 -24.080 1.00 79.25 174 ASN A C 1
ATOM 1467 O O . ASN A 1 174 ? -11.624 -4.185 -23.990 1.00 79.25 174 ASN A O 1
ATOM 1471 N N . GLN A 1 175 ? -13.720 -3.409 -23.779 1.00 76.75 175 GLN A N 1
ATOM 1472 C CA . GLN A 1 175 ? -14.350 -4.645 -23.286 1.00 76.75 175 GLN A CA 1
ATOM 1473 C C . GLN A 1 175 ? -13.638 -5.257 -22.062 1.00 76.75 175 GLN A C 1
ATOM 1475 O O . GLN A 1 175 ? -13.959 -4.911 -20.925 1.00 76.75 175 GLN A O 1
ATOM 1480 N N . ALA A 1 176 ? -12.689 -6.169 -22.292 1.00 75.81 176 ALA A N 1
ATOM 1481 C CA . ALA A 1 176 ? -11.934 -6.889 -21.269 1.00 75.81 176 ALA A CA 1
ATOM 1482 C C . ALA A 1 176 ? -10.548 -6.286 -20.980 1.00 75.81 176 ALA A C 1
ATOM 1484 O O . ALA A 1 176 ? -9.810 -6.843 -20.169 1.00 75.81 176 ALA A O 1
ATOM 1485 N N . SER A 1 177 ? -10.177 -5.168 -21.606 1.00 75.06 177 SER A N 1
ATOM 1486 C CA . SER A 1 177 ? -8.963 -4.417 -21.278 1.00 75.06 177 SER A CA 1
ATOM 1487 C C . SER A 1 177 ? -9.265 -2.961 -20.937 1.00 75.06 177 SER A C 1
ATOM 1489 O O . SER A 1 177 ? -10.309 -2.412 -21.301 1.00 75.06 177 SER A O 1
ATOM 1491 N N . VAL A 1 178 ? -8.344 -2.332 -20.213 1.00 80.75 178 VAL A N 1
ATOM 1492 C CA . VAL A 1 178 ? -8.381 -0.900 -19.913 1.00 80.75 178 VAL A CA 1
ATOM 1493 C C . VAL A 1 178 ? -7.070 -0.253 -20.323 1.00 80.75 178 VAL A C 1
ATOM 1495 O O . VAL A 1 178 ? -5.998 -0.712 -19.938 1.00 80.75 178 VAL A O 1
ATOM 1498 N N . ASP A 1 179 ? -7.172 0.817 -21.098 1.00 78.12 179 ASP A N 1
ATOM 1499 C CA . ASP A 1 179 ? -6.048 1.672 -21.440 1.00 78.12 179 ASP A CA 1
ATOM 1500 C C . ASP A 1 179 ? -6.015 2.821 -20.433 1.00 78.12 179 ASP A C 1
ATOM 1502 O O . ASP A 1 179 ? -6.940 3.634 -20.353 1.00 78.12 179 ASP A O 1
ATOM 1506 N N . LEU A 1 180 ? -4.955 2.856 -19.633 1.00 79.12 180 LEU A N 1
ATOM 1507 C CA . LEU A 1 180 ? -4.692 3.889 -18.642 1.00 79.12 180 LEU A CA 1
ATOM 1508 C C . LEU A 1 180 ? -3.547 4.760 -19.149 1.00 79.12 180 LEU A C 1
ATOM 1510 O O . LEU A 1 180 ? -2.427 4.276 -19.275 1.00 79.12 180 LEU A O 1
ATOM 1514 N N . ALA A 1 181 ? -3.805 6.035 -19.420 1.00 77.75 181 ALA A N 1
ATOM 1515 C CA . ALA A 1 181 ? -2.777 7.022 -19.728 1.00 77.75 181 ALA A CA 1
ATOM 1516 C C . ALA A 1 181 ? -2.602 7.998 -18.565 1.00 77.75 181 ALA A C 1
ATOM 1518 O O . ALA A 1 181 ? -3.575 8.551 -18.059 1.00 77.75 181 ALA A O 1
ATOM 1519 N N . LEU A 1 182 ? -1.359 8.216 -18.155 1.00 77.88 182 LEU A N 1
ATOM 1520 C CA . LEU A 1 182 ? -0.964 9.055 -17.031 1.00 77.88 182 LEU A CA 1
ATOM 1521 C C . LEU A 1 182 ? 0.022 10.103 -17.521 1.00 77.88 182 LEU A C 1
ATOM 1523 O O . LEU A 1 182 ? 0.986 9.769 -18.207 1.00 77.88 182 LEU A O 1
ATOM 1527 N N . LYS A 1 183 ? -0.173 11.361 -17.139 1.00 73.56 183 LYS A N 1
ATOM 1528 C CA . LYS A 1 183 ? 0.850 12.381 -17.359 1.00 73.56 183 LYS A CA 1
ATOM 1529 C C . LYS A 1 183 ? 2.032 12.122 -16.414 1.00 73.56 183 LYS A C 1
ATOM 1531 O O . LYS A 1 183 ? 1.843 11.928 -15.218 1.00 73.56 183 LYS A O 1
ATOM 1536 N N . VAL A 1 184 ? 3.242 12.068 -16.959 1.00 69.31 184 VAL A N 1
ATOM 1537 C CA . VAL A 1 184 ? 4.465 11.686 -16.229 1.00 69.31 184 VAL A CA 1
ATOM 1538 C C . VAL A 1 184 ? 5.098 12.895 -15.557 1.00 69.31 184 VAL A C 1
ATOM 1540 O O . VAL A 1 184 ? 5.626 12.785 -14.457 1.00 69.31 184 VAL A O 1
ATOM 1543 N N . ASN A 1 185 ? 5.054 14.049 -16.222 1.00 68.12 185 ASN A N 1
ATOM 1544 C CA . ASN A 1 185 ? 5.675 15.278 -15.748 1.00 68.12 185 ASN A CA 1
ATOM 1545 C C . ASN A 1 185 ? 4.979 16.524 -16.318 1.00 68.12 185 ASN A C 1
ATOM 1547 O O . ASN A 1 185 ? 4.080 16.456 -17.159 1.00 68.12 185 ASN A O 1
ATOM 1551 N N . ASN A 1 186 ? 5.464 17.695 -15.905 1.00 63.78 186 ASN A N 1
ATOM 1552 C CA . ASN A 1 186 ? 4.991 18.992 -16.395 1.00 63.78 186 ASN A CA 1
ATOM 1553 C C . ASN A 1 186 ? 5.355 19.295 -17.863 1.00 63.78 186 ASN A C 1
ATOM 1555 O O . ASN A 1 186 ? 4.985 20.356 -18.356 1.00 63.78 186 ASN A O 1
ATOM 1559 N N . LYS A 1 187 ? 6.070 18.405 -18.567 1.00 62.22 187 LYS A N 1
ATOM 1560 C CA . LYS A 1 187 ? 6.541 18.601 -19.952 1.00 62.22 187 LYS A CA 1
ATOM 1561 C C . LYS A 1 187 ? 5.654 17.906 -20.994 1.00 62.22 187 LYS A C 1
ATOM 1563 O O . LYS A 1 187 ? 6.120 17.607 -22.087 1.00 62.22 187 LYS A O 1
ATOM 1568 N N . ASP A 1 188 ? 4.393 17.647 -20.646 1.00 63.97 188 ASP A N 1
ATOM 1569 C CA . ASP A 1 188 ? 3.396 17.001 -21.514 1.00 63.97 188 ASP A CA 1
ATOM 1570 C C . ASP A 1 188 ? 3.791 15.606 -22.015 1.00 63.97 188 ASP A C 1
ATOM 1572 O O . ASP A 1 188 ? 3.312 15.147 -23.049 1.00 63.97 188 ASP A O 1
ATOM 1576 N N . GLU A 1 189 ? 4.616 14.897 -21.244 1.00 66.50 189 GLU A N 1
ATOM 1577 C CA . GLU A 1 189 ? 4.902 13.486 -21.474 1.00 66.50 189 GLU A CA 1
ATOM 1578 C C . GLU A 1 189 ? 3.824 12.619 -20.820 1.00 66.50 189 GLU A C 1
ATOM 1580 O O . GLU A 1 189 ? 3.487 12.791 -19.646 1.00 66.50 189 GLU A O 1
ATOM 1585 N N . TRP A 1 190 ? 3.295 11.663 -21.576 1.00 68.00 190 TRP A N 1
ATOM 1586 C CA . TRP A 1 190 ? 2.267 10.730 -21.125 1.00 68.00 190 TRP A CA 1
ATOM 1587 C C . TRP A 1 190 ? 2.775 9.305 -21.184 1.00 68.00 190 TRP A C 1
ATOM 1589 O O . TRP A 1 190 ? 3.322 8.918 -22.204 1.00 68.00 190 TRP A O 1
ATOM 1599 N N . ALA A 1 191 ? 2.536 8.529 -20.133 1.00 67.44 191 ALA A N 1
ATOM 1600 C CA . ALA A 1 191 ? 2.750 7.095 -20.067 1.00 67.44 191 ALA A CA 1
ATOM 1601 C C . ALA A 1 191 ? 1.397 6.387 -20.195 1.00 67.44 191 ALA A C 1
ATOM 1603 O O . ALA A 1 191 ? 0.533 6.553 -19.338 1.00 67.44 191 ALA A O 1
ATOM 1604 N N . SER A 1 192 ? 1.194 5.607 -21.253 1.00 68.19 192 SER A N 1
ATOM 1605 C CA . SER A 1 192 ? -0.008 4.776 -21.420 1.00 68.19 192 SER A CA 1
ATOM 1606 C C . SER A 1 192 ? 0.302 3.312 -21.181 1.00 68.19 192 SER A C 1
ATOM 1608 O O . SER A 1 192 ? 1.339 2.879 -21.655 1.00 68.19 192 SER A O 1
ATOM 1610 N N . ALA A 1 193 ? -0.575 2.586 -20.486 1.00 68.62 193 ALA A N 1
ATOM 1611 C CA . ALA A 1 193 ? -0.511 1.147 -20.263 1.00 68.62 193 ALA A CA 1
ATOM 1612 C C . ALA A 1 193 ? -1.861 0.489 -20.582 1.00 68.62 193 ALA A C 1
ATOM 1614 O O . ALA A 1 193 ? -2.901 0.921 -20.081 1.00 68.62 193 ALA A O 1
ATOM 1615 N N . THR A 1 194 ? -1.835 -0.585 -21.370 1.00 71.69 194 THR A N 1
ATOM 1616 C CA . THR A 1 194 ? -3.005 -1.432 -21.646 1.00 71.69 194 THR A CA 1
ATOM 1617 C C . THR A 1 194 ? -3.012 -2.618 -20.691 1.00 71.69 194 THR A C 1
ATOM 1619 O O . THR A 1 194 ? -2.085 -3.423 -20.685 1.00 71.69 194 THR A O 1
ATOM 1622 N N . ILE A 1 195 ? -4.062 -2.740 -19.884 1.00 74.06 195 ILE A N 1
ATOM 1623 C CA . ILE A 1 195 ? -4.202 -3.763 -18.845 1.00 74.06 195 ILE A CA 1
ATOM 1624 C C . ILE A 1 195 ? -5.308 -4.745 -19.262 1.00 74.06 195 ILE A C 1
ATOM 1626 O O . ILE A 1 195 ? -6.487 -4.380 -19.218 1.00 74.06 195 ILE A O 1
ATOM 1630 N N . PRO A 1 196 ? -4.975 -5.982 -19.672 1.00 70.94 196 PRO A N 1
ATOM 1631 C CA . PRO A 1 196 ? -5.969 -7.007 -19.976 1.00 70.94 196 PRO A CA 1
ATOM 1632 C C . PRO A 1 196 ? -6.437 -7.726 -18.699 1.00 70.94 196 PRO A C 1
ATOM 1634 O O . PRO A 1 196 ? -5.626 -8.217 -17.915 1.00 70.94 196 PRO A O 1
ATOM 1637 N N . PHE A 1 197 ? -7.752 -7.838 -18.499 1.00 71.62 197 PHE A N 1
ATOM 1638 C CA . PHE A 1 197 ? -8.358 -8.581 -17.383 1.00 71.62 197 PHE A CA 1
ATOM 1639 C C . PHE A 1 197 ? -8.616 -10.061 -17.701 1.00 71.62 197 PHE A C 1
ATOM 1641 O O . PHE A 1 197 ? -9.036 -10.811 -16.819 1.00 71.62 197 PHE A O 1
ATOM 1648 N N . ASP A 1 198 ? -8.383 -10.498 -18.942 1.00 64.44 198 ASP A N 1
ATOM 1649 C CA . ASP A 1 198 ? -8.551 -11.899 -19.324 1.00 64.44 198 ASP A CA 1
ATOM 1650 C C . ASP A 1 198 ? -7.338 -12.711 -18.841 1.00 64.44 198 ASP A C 1
ATOM 1652 O O . ASP A 1 198 ? -6.207 -12.506 -19.276 1.00 64.44 198 ASP A O 1
ATOM 1656 N N . HIS A 1 199 ? -7.566 -13.593 -17.868 1.00 53.75 199 HIS A N 1
ATOM 1657 C CA . HIS A 1 199 ? -6.545 -14.234 -17.026 1.00 53.75 199 HIS A CA 1
ATOM 1658 C C . HIS A 1 199 ? -5.649 -15.274 -17.721 1.00 53.75 199 HIS A C 1
ATOM 1660 O O . HIS A 1 199 ? -5.022 -16.076 -17.028 1.00 53.75 199 HIS A O 1
ATOM 1666 N N . ASN A 1 200 ? -5.590 -15.310 -19.052 1.00 39.75 200 ASN A N 1
ATOM 1667 C CA . ASN A 1 200 ? -5.015 -16.466 -19.729 1.00 39.75 200 ASN A CA 1
ATOM 1668 C C . ASN A 1 200 ? -3.511 -16.436 -19.951 1.00 39.75 200 ASN A C 1
ATOM 1670 O O . ASN A 1 200 ? -2.945 -17.511 -19.894 1.00 39.75 200 ASN A O 1
ATOM 1674 N N . ASP A 1 201 ? -2.835 -15.301 -20.097 1.00 37.12 201 ASP A N 1
ATOM 1675 C CA . ASP A 1 201 ? -1.373 -15.293 -20.204 1.00 37.12 201 ASP A CA 1
ATOM 1676 C C . ASP A 1 201 ? -0.839 -13.885 -19.917 1.00 37.12 201 ASP A C 1
ATOM 1678 O O . ASP A 1 201 ? -1.474 -12.901 -20.281 1.00 37.12 201 ASP A O 1
ATOM 1682 N N . ILE A 1 202 ? 0.298 -13.824 -19.214 1.00 41.03 202 ILE A N 1
ATOM 1683 C CA . ILE A 1 202 ? 1.227 -12.690 -19.036 1.00 41.03 202 ILE A CA 1
ATOM 1684 C C . ILE A 1 202 ? 0.613 -11.313 -19.358 1.00 41.03 202 ILE A C 1
ATOM 1686 O O . ILE A 1 202 ? 0.550 -10.900 -20.516 1.00 41.03 202 ILE A O 1
ATOM 1690 N N . GLN A 1 203 ? 0.223 -10.563 -18.322 1.00 43.62 203 GLN A N 1
ATOM 1691 C CA . GLN A 1 203 ? -0.223 -9.176 -18.470 1.00 43.62 203 GLN A CA 1
ATOM 1692 C C . GLN A 1 203 ? 0.975 -8.297 -18.860 1.00 43.62 203 GLN A C 1
ATOM 1694 O O . GLN A 1 203 ? 1.700 -7.776 -18.016 1.00 43.62 203 GLN A O 1
ATOM 1699 N N . MET A 1 204 ? 1.217 -8.182 -20.165 1.00 39.06 204 MET A N 1
ATOM 1700 C CA . MET A 1 204 ? 2.206 -7.266 -20.717 1.00 39.06 204 MET A CA 1
ATOM 1701 C C . MET A 1 204 ? 1.656 -5.847 -20.640 1.00 39.06 204 MET A C 1
ATOM 1703 O O . MET A 1 204 ? 0.713 -5.496 -21.343 1.00 39.06 204 MET A O 1
ATOM 1707 N N . LEU A 1 205 ? 2.256 -5.038 -19.773 1.00 46.31 205 LEU A N 1
ATOM 1708 C CA . LEU A 1 205 ? 1.984 -3.610 -19.702 1.00 46.31 205 LEU A CA 1
ATOM 1709 C C . LEU A 1 205 ? 2.974 -2.917 -20.626 1.00 46.31 205 LEU A C 1
ATOM 1711 O O . LEU A 1 205 ? 4.166 -2.848 -20.331 1.00 46.31 205 LEU A O 1
ATOM 1715 N N . GLU A 1 206 ? 2.484 -2.455 -21.771 1.00 46.31 206 GLU A N 1
ATOM 1716 C CA . GLU A 1 206 ? 3.276 -1.670 -22.710 1.00 46.31 206 GLU A CA 1
ATOM 1717 C C . GLU A 1 206 ? 3.205 -0.202 -22.297 1.00 46.31 206 GLU A C 1
ATOM 1719 O O . GLU A 1 206 ? 2.151 0.406 -22.450 1.00 46.31 206 GLU A O 1
ATOM 1724 N N . PHE A 1 207 ? 4.303 0.368 -21.790 1.00 48.94 207 PHE A N 1
ATOM 1725 C CA . PHE A 1 207 ? 4.364 1.800 -21.495 1.00 48.94 207 PHE A CA 1
ATOM 1726 C C . PHE A 1 207 ? 4.807 2.587 -22.722 1.00 48.94 207 PHE A C 1
ATOM 1728 O O . PHE A 1 207 ? 5.951 2.465 -23.161 1.00 48.94 207 PHE A O 1
ATOM 1735 N N . LYS A 1 208 ? 3.914 3.421 -23.261 1.00 51.72 208 LYS A N 1
ATOM 1736 C CA . LYS A 1 208 ? 4.246 4.367 -24.340 1.00 51.72 208 LYS A CA 1
ATOM 1737 C C . LYS A 1 208 ? 4.400 5.767 -23.780 1.00 51.72 208 LYS A C 1
ATOM 1739 O O . LYS A 1 208 ? 3.435 6.284 -23.228 1.00 51.72 208 LYS A O 1
ATOM 1744 N N . TYR A 1 209 ? 5.577 6.361 -23.976 1.00 53.22 209 TYR A N 1
ATOM 1745 C CA . TYR A 1 209 ? 5.842 7.775 -23.718 1.00 53.22 209 TYR A CA 1
ATOM 1746 C C . TYR A 1 209 ? 5.506 8.603 -24.964 1.00 53.22 209 TYR A C 1
ATOM 1748 O O . TYR A 1 209 ? 6.111 8.385 -26.016 1.00 53.22 209 TYR A O 1
ATOM 1756 N N . PHE A 1 210 ? 4.557 9.539 -24.877 1.00 53.25 210 PHE A N 1
ATOM 1757 C CA . PHE A 1 210 ? 4.221 10.446 -25.984 1.00 53.25 210 PHE A CA 1
ATOM 1758 C C . PHE A 1 210 ? 4.082 11.903 -25.528 1.00 53.25 210 PHE A C 1
ATOM 1760 O O . PHE A 1 210 ? 3.631 12.167 -24.418 1.00 53.25 210 PHE A O 1
ATOM 1767 N N . ASN A 1 211 ? 4.462 12.836 -26.407 1.00 47.78 211 ASN A N 1
ATOM 1768 C CA . ASN A 1 211 ? 4.186 14.268 -26.277 1.00 47.78 211 ASN A CA 1
ATOM 1769 C C . ASN A 1 211 ? 2.977 14.614 -27.172 1.00 47.78 211 ASN A C 1
ATOM 1771 O O . ASN A 1 211 ? 2.895 14.140 -28.308 1.00 47.78 211 ASN A O 1
ATOM 1775 N N . LEU A 1 212 ? 2.030 15.411 -26.666 1.00 42.91 212 LEU A N 1
ATOM 1776 C CA . LEU A 1 212 ? 0.787 15.794 -27.356 1.00 42.91 212 LEU A CA 1
ATOM 1777 C C . LEU A 1 212 ? 1.000 16.646 -28.629 1.00 42.91 212 LEU A C 1
ATOM 1779 O O . LEU A 1 212 ? 0.053 16.844 -29.385 1.00 42.91 212 LEU A O 1
ATOM 1783 N N . GLU A 1 213 ? 2.225 17.089 -28.930 1.00 41.22 213 GLU A N 1
ATOM 1784 C CA . GLU A 1 213 ? 2.557 17.845 -30.153 1.00 41.22 213 GLU A CA 1
ATOM 1785 C C . GLU A 1 213 ? 2.706 16.995 -31.437 1.00 41.22 213 GLU A C 1
ATOM 1787 O O . GLU A 1 213 ? 3.134 17.499 -32.474 1.00 41.22 213 GLU A O 1
ATOM 1792 N N . GLY A 1 214 ? 2.348 15.706 -31.426 1.00 37.06 214 GLY A N 1
ATOM 1793 C CA . GLY A 1 214 ? 2.198 14.902 -32.652 1.00 37.06 214 GLY A CA 1
ATOM 1794 C C . GLY A 1 214 ? 3.495 14.534 -33.393 1.00 37.06 214 GLY A C 1
ATOM 1795 O O . GLY A 1 214 ? 3.446 13.777 -34.360 1.00 37.06 214 GLY A O 1
ATOM 1796 N N . ASN A 1 215 ? 4.662 14.981 -32.929 1.00 32.59 215 ASN A N 1
ATOM 1797 C CA . ASN A 1 215 ? 5.955 14.603 -33.498 1.00 32.59 215 ASN A CA 1
ATOM 1798 C C . ASN A 1 215 ? 6.554 13.405 -32.752 1.00 32.59 215 ASN A C 1
ATOM 1800 O O . ASN A 1 215 ? 7.477 13.528 -31.946 1.00 32.59 215 ASN A O 1
ATOM 1804 N N . LEU A 1 216 ? 6.030 12.216 -33.049 1.00 39.50 216 LEU A N 1
ATOM 1805 C CA . LEU A 1 216 ? 6.706 10.958 -32.740 1.00 39.50 216 LEU A CA 1
ATOM 1806 C C . LEU A 1 216 ? 7.953 10.854 -33.627 1.00 39.50 216 LEU A C 1
ATOM 1808 O O . LEU A 1 216 ? 7.845 10.643 -34.832 1.00 39.50 216 LEU A O 1
ATOM 1812 N N . THR A 1 217 ? 9.147 10.964 -33.044 1.00 32.47 217 THR A N 1
ATOM 1813 C CA . THR A 1 217 ? 10.319 10.312 -33.644 1.00 32.47 217 THR A CA 1
ATOM 1814 C C . THR A 1 217 ? 10.340 8.871 -33.121 1.00 32.47 217 THR A C 1
ATOM 1816 O O . THR A 1 217 ? 10.454 8.679 -31.907 1.00 32.47 217 THR A O 1
ATOM 1819 N N . PRO A 1 218 ? 10.194 7.849 -33.990 1.00 36.12 218 PRO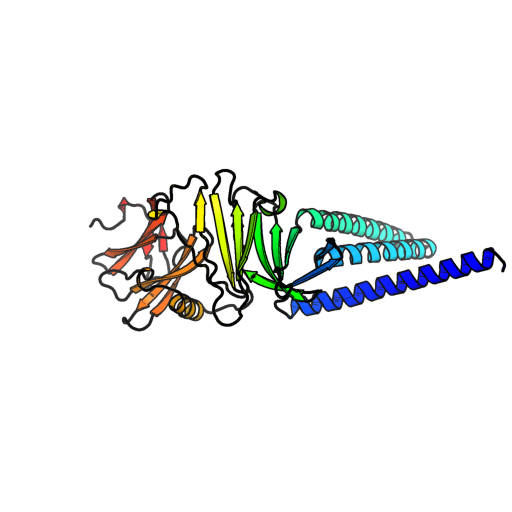 A N 1
ATOM 1820 C CA . PRO A 1 218 ? 10.074 6.444 -33.582 1.00 36.12 218 PRO A CA 1
ATOM 1821 C C . PRO A 1 218 ? 11.233 5.936 -32.712 1.00 36.12 218 PRO A C 1
ATOM 1823 O O . PRO A 1 218 ? 11.054 5.007 -31.937 1.00 36.12 218 PRO A O 1
ATOM 1826 N N . GLU A 1 219 ? 12.406 6.571 -32.778 1.00 34.91 219 GLU A N 1
ATOM 1827 C CA . GLU A 1 219 ? 13.595 6.183 -32.005 1.00 34.91 219 GLU A CA 1
ATOM 1828 C C . GLU A 1 219 ? 13.500 6.448 -30.489 1.00 34.91 219 GLU A C 1
ATOM 1830 O O . GLU A 1 219 ? 14.306 5.907 -29.731 1.00 34.91 219 GLU A O 1
ATOM 1835 N N . LYS A 1 220 ? 12.541 7.261 -30.016 1.00 35.84 220 LYS A N 1
ATOM 1836 C CA . LYS A 1 220 ? 12.395 7.597 -28.581 1.00 35.84 220 LYS A CA 1
ATOM 1837 C C . LYS A 1 220 ? 11.160 7.007 -27.906 1.00 35.84 220 LYS A C 1
ATOM 1839 O O . LYS A 1 220 ? 11.101 7.006 -26.677 1.00 35.84 220 LYS A O 1
ATOM 1844 N N . ALA A 1 221 ? 10.211 6.470 -28.670 1.00 34.75 221 ALA A N 1
ATOM 1845 C CA . ALA A 1 221 ? 9.085 5.716 -28.129 1.00 34.75 221 ALA A CA 1
ATOM 1846 C C . ALA A 1 221 ? 9.569 4.317 -27.726 1.00 34.75 221 ALA A C 1
ATOM 1848 O O . ALA A 1 221 ? 9.313 3.328 -28.406 1.00 34.75 221 ALA A O 1
ATOM 1849 N N . LYS A 1 222 ? 10.331 4.229 -26.635 1.00 36.22 222 LYS A N 1
ATOM 1850 C CA . LYS A 1 222 ? 10.673 2.935 -26.051 1.00 36.22 222 LYS A CA 1
ATOM 1851 C C . LYS A 1 222 ? 9.412 2.378 -25.398 1.00 36.22 222 LYS A C 1
ATOM 1853 O O . LYS A 1 222 ? 9.007 2.850 -24.339 1.00 36.22 222 LYS A O 1
ATOM 1858 N N . SER A 1 223 ? 8.781 1.414 -26.063 1.00 33.28 223 SER A N 1
ATOM 1859 C CA . SER A 1 223 ? 7.797 0.524 -25.456 1.00 33.28 223 SER A CA 1
ATOM 1860 C C . SER A 1 223 ? 8.533 -0.318 -24.420 1.00 33.28 223 SER A C 1
ATOM 1862 O O . SER A 1 223 ? 9.186 -1.304 -24.759 1.00 33.28 223 SER A O 1
ATOM 1864 N N . TYR A 1 224 ? 8.500 0.096 -23.161 1.00 37.06 224 TYR A N 1
ATOM 1865 C CA . TYR A 1 224 ? 9.004 -0.765 -22.100 1.00 37.06 224 TYR A CA 1
ATOM 1866 C C . TYR A 1 224 ? 7.881 -1.731 -21.744 1.00 37.06 224 TYR A C 1
ATOM 1868 O O . TYR A 1 224 ? 6.854 -1.327 -21.196 1.00 37.06 224 TYR A O 1
ATOM 1876 N N . VAL A 1 225 ? 8.052 -2.991 -22.138 1.00 33.81 225 VAL A N 1
ATOM 1877 C CA . VAL A 1 225 ? 7.180 -4.090 -21.727 1.00 33.81 225 VAL A CA 1
ATOM 1878 C C . VAL A 1 225 ? 7.729 -4.605 -20.406 1.00 33.81 225 VAL A C 1
ATOM 1880 O O . VAL A 1 225 ? 8.771 -5.257 -20.379 1.00 33.81 225 VAL A O 1
ATOM 1883 N N . TYR A 1 226 ? 7.058 -4.286 -19.301 1.00 35.75 226 TYR A N 1
ATOM 1884 C CA . TYR A 1 226 ? 7.462 -4.799 -17.992 1.00 35.75 226 TYR A CA 1
ATOM 1885 C C . TYR A 1 226 ? 6.746 -6.127 -17.732 1.00 35.75 226 TYR A C 1
ATOM 1887 O O . TYR A 1 226 ? 5.518 -6.132 -17.586 1.00 35.75 226 TYR A O 1
ATOM 1895 N N . PRO A 1 227 ? 7.460 -7.264 -17.653 1.00 32.81 227 PRO A N 1
ATOM 1896 C CA . PRO A 1 227 ? 6.885 -8.468 -17.080 1.00 32.81 227 PRO A CA 1
ATOM 1897 C C . PRO A 1 227 ? 6.610 -8.211 -15.594 1.00 32.81 227 PRO A C 1
ATOM 1899 O O . PRO A 1 227 ? 7.511 -7.910 -14.816 1.00 32.81 227 PRO A O 1
ATOM 1902 N N . THR A 1 228 ? 5.347 -8.304 -15.192 1.00 33.31 228 THR A N 1
ATOM 1903 C CA . THR A 1 228 ? 4.926 -8.120 -13.803 1.00 33.31 228 THR A CA 1
ATOM 1904 C C . THR A 1 228 ? 5.033 -9.424 -13.028 1.00 33.31 228 THR A C 1
ATOM 1906 O O . THR A 1 228 ? 4.435 -10.437 -13.389 1.00 33.31 228 THR A O 1
ATOM 1909 N N . TYR A 1 229 ? 5.795 -9.406 -11.933 1.00 40.25 229 TYR A N 1
ATOM 1910 C CA . TYR A 1 229 ? 5.981 -10.561 -11.057 1.00 40.25 229 TYR A CA 1
ATOM 1911 C C . TYR A 1 229 ? 5.190 -10.375 -9.759 1.00 40.25 229 TYR A C 1
ATOM 1913 O O . TYR A 1 229 ? 5.360 -9.385 -9.047 1.00 40.25 229 TYR A O 1
ATOM 1921 N N . GLY A 1 230 ? 4.356 -11.361 -9.412 1.00 34.06 230 GLY A N 1
ATOM 1922 C CA . GLY A 1 230 ? 3.715 -11.434 -8.099 1.00 34.06 230 GLY A CA 1
ATOM 1923 C C . GLY A 1 230 ? 4.770 -11.399 -6.987 1.00 34.06 230 GLY A C 1
ATOM 1924 O O . GLY A 1 230 ? 5.666 -12.241 -6.930 1.00 34.06 230 GLY A O 1
ATOM 1925 N N . SER A 1 231 ? 4.664 -10.414 -6.100 1.00 35.97 231 SER A N 1
ATOM 1926 C CA . SER A 1 231 ? 5.726 -9.907 -5.220 1.00 35.97 231 SER A CA 1
ATOM 1927 C C . SER A 1 231 ? 6.192 -10.821 -4.070 1.00 35.97 231 SER A C 1
ATOM 1929 O O . SER A 1 231 ? 6.807 -10.331 -3.128 1.00 35.97 231 SER A O 1
ATOM 1931 N N . ASN A 1 232 ? 5.980 -12.143 -4.118 1.00 37.34 232 ASN A N 1
ATOM 1932 C CA . ASN A 1 232 ? 6.283 -13.038 -2.986 1.00 37.34 232 ASN A CA 1
ATOM 1933 C C . ASN A 1 232 ? 7.053 -14.334 -3.307 1.00 37.34 232 ASN A C 1
ATOM 1935 O O . ASN A 1 232 ? 7.208 -15.174 -2.421 1.00 37.34 232 ASN A O 1
ATOM 1939 N N . MET A 1 233 ? 7.610 -14.513 -4.509 1.00 38.56 233 MET A N 1
ATOM 1940 C CA . MET A 1 233 ? 8.477 -15.667 -4.798 1.00 38.56 233 MET A CA 1
ATOM 1941 C C . MET A 1 233 ? 9.944 -15.224 -4.894 1.00 38.56 233 MET A C 1
ATOM 1943 O O . MET A 1 233 ? 10.335 -14.546 -5.840 1.00 38.56 233 MET A O 1
ATOM 1947 N N . LYS A 1 234 ? 10.787 -15.607 -3.919 1.00 48.19 234 LYS A N 1
ATOM 1948 C CA . LYS A 1 234 ? 12.254 -15.528 -4.065 1.00 48.19 234 LYS A CA 1
ATOM 1949 C C . LYS A 1 234 ? 12.684 -16.531 -5.139 1.00 48.19 234 LYS A C 1
ATOM 1951 O O . LYS A 1 234 ? 13.039 -17.665 -4.828 1.00 48.19 234 LYS A O 1
ATOM 1956 N N . LEU A 1 235 ? 12.596 -16.128 -6.401 1.00 63.22 235 LEU A N 1
ATOM 1957 C CA . LEU A 1 235 ? 13.091 -16.909 -7.528 1.00 63.22 235 LEU A CA 1
ATOM 1958 C C . LEU A 1 235 ? 14.619 -17.002 -7.449 1.00 63.22 235 LEU A C 1
ATOM 1960 O O . LEU A 1 235 ? 15.296 -16.029 -7.108 1.00 63.22 235 LEU A O 1
ATOM 1964 N N . THR A 1 236 ? 15.166 -18.176 -7.765 1.00 80.62 236 THR A N 1
ATOM 1965 C CA . THR A 1 236 ? 16.611 -18.332 -7.965 1.00 80.62 236 THR A CA 1
ATOM 1966 C C . THR A 1 236 ? 17.045 -17.534 -9.205 1.00 80.62 236 THR A C 1
ATOM 1968 O O . THR A 1 236 ? 16.225 -17.329 -10.104 1.00 80.62 236 THR A O 1
ATOM 1971 N N . PRO A 1 237 ? 18.317 -17.101 -9.310 1.00 79.31 237 PRO A N 1
ATOM 1972 C CA . PRO A 1 237 ? 18.804 -16.392 -10.499 1.00 79.31 237 PRO A CA 1
ATOM 1973 C C . PRO A 1 237 ? 18.539 -17.154 -11.807 1.00 79.31 237 PRO A C 1
ATOM 1975 O O . PRO A 1 237 ? 18.101 -16.569 -12.791 1.00 79.31 237 PRO A O 1
ATOM 1978 N N . GLN A 1 238 ? 18.690 -18.482 -11.790 1.00 84.31 238 GLN A N 1
ATOM 1979 C CA . GLN A 1 238 ? 18.377 -19.333 -12.940 1.00 84.31 238 GLN A CA 1
ATOM 1980 C C . GLN A 1 238 ? 16.879 -19.326 -13.295 1.00 84.31 238 GLN A C 1
ATOM 1982 O O . GLN A 1 238 ? 16.536 -19.285 -14.471 1.00 84.31 238 GLN A O 1
ATOM 1987 N N . ALA A 1 239 ? 15.977 -19.316 -12.307 1.00 78.94 239 ALA A N 1
ATOM 1988 C CA . ALA A 1 239 ? 14.538 -19.247 -12.565 1.00 78.94 239 ALA A CA 1
ATOM 1989 C C . ALA A 1 239 ? 14.115 -17.878 -13.126 1.00 78.94 239 ALA A C 1
ATOM 1991 O O . ALA A 1 239 ? 13.277 -17.819 -14.023 1.00 78.94 239 ALA A O 1
ATOM 1992 N N . LYS A 1 240 ? 14.732 -16.785 -12.649 1.00 78.31 240 LYS A N 1
ATOM 1993 C CA . LYS A 1 240 ? 14.544 -15.444 -13.229 1.00 78.31 240 LYS A CA 1
ATOM 1994 C C . LYS A 1 240 ? 15.005 -15.391 -14.688 1.00 78.31 240 LYS A C 1
ATOM 1996 O O . LYS A 1 240 ? 14.282 -14.877 -15.534 1.00 78.31 240 LYS A O 1
ATOM 2001 N N . LEU A 1 241 ? 16.168 -15.975 -14.986 1.00 82.38 241 LEU A N 1
ATOM 2002 C CA . LEU A 1 241 ? 16.711 -16.070 -16.342 1.00 82.38 241 LEU A CA 1
ATOM 2003 C C . LEU A 1 241 ? 15.776 -16.837 -17.288 1.00 82.38 241 LEU A C 1
ATOM 2005 O O . LEU A 1 241 ? 15.436 -16.346 -18.360 1.00 82.38 241 LEU A O 1
ATOM 2009 N N . GLU A 1 242 ? 15.339 -18.034 -16.890 1.00 82.31 242 GLU A N 1
ATOM 2010 C CA . GLU A 1 242 ? 14.437 -18.866 -17.698 1.00 82.31 242 GLU A CA 1
ATOM 2011 C C . GLU A 1 242 ? 13.095 -18.185 -17.969 1.00 82.31 242 GLU A C 1
ATOM 2013 O O . GLU A 1 242 ? 12.466 -18.444 -18.994 1.00 82.31 242 GLU A O 1
ATOM 2018 N N . GLN A 1 243 ? 12.650 -17.315 -17.065 1.00 70.56 243 GLN A N 1
ATOM 2019 C CA . GLN A 1 243 ? 11.428 -16.550 -17.242 1.00 70.56 243 GLN A CA 1
ATOM 2020 C C . GLN A 1 243 ? 11.628 -15.342 -18.162 1.00 70.56 243 GLN A C 1
ATOM 2022 O O . GLN A 1 243 ? 10.820 -15.164 -19.071 1.00 70.56 243 GLN A O 1
ATOM 2027 N N . ALA A 1 244 ? 12.718 -14.584 -18.000 1.00 75.50 244 ALA A N 1
ATOM 2028 C CA . ALA A 1 244 ? 13.073 -13.486 -18.902 1.00 75.50 244 ALA A CA 1
ATOM 2029 C C . ALA A 1 244 ? 13.198 -13.973 -20.357 1.00 75.50 244 ALA A C 1
ATOM 2031 O O . ALA A 1 244 ? 12.663 -13.365 -21.278 1.00 75.50 244 ALA A O 1
ATOM 2032 N N . LEU A 1 245 ? 13.800 -15.146 -20.568 1.00 80.38 245 LEU A N 1
ATOM 2033 C CA . LEU A 1 245 ? 13.937 -15.760 -21.893 1.00 80.38 245 LEU A CA 1
ATOM 2034 C C . LEU A 1 245 ? 12.609 -16.124 -22.575 1.00 80.38 245 LEU A C 1
ATOM 2036 O O . LEU A 1 245 ? 12.594 -16.314 -23.788 1.00 80.38 245 LEU A O 1
ATOM 2040 N N . LYS A 1 246 ? 11.502 -16.248 -21.830 1.00 76.88 246 LYS A N 1
ATOM 2041 C CA . LYS A 1 246 ? 10.173 -16.485 -22.423 1.00 76.88 246 LYS A CA 1
ATOM 2042 C C . LYS A 1 246 ? 9.550 -15.214 -22.989 1.00 76.88 246 LYS A C 1
ATOM 2044 O O . LYS A 1 246 ? 8.711 -15.317 -23.877 1.00 76.88 246 LYS A O 1
ATOM 2049 N N . SER A 1 247 ? 9.915 -14.054 -22.446 1.00 62.75 247 SER A N 1
ATOM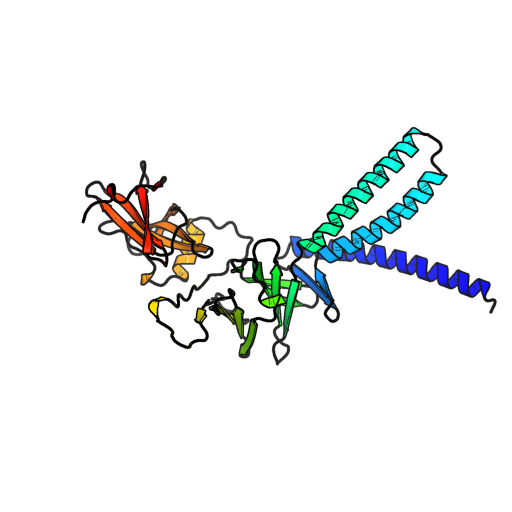 2050 C CA . SER A 1 247 ? 9.355 -12.754 -22.825 1.00 62.75 247 SER A CA 1
ATOM 2051 C C . SER A 1 247 ? 10.252 -11.952 -23.765 1.00 62.75 247 SER A C 1
ATOM 2053 O O . SER A 1 247 ? 9.749 -11.073 -24.453 1.00 62.75 247 SER A O 1
ATOM 2055 N N . LEU A 1 248 ? 11.556 -12.232 -23.791 1.00 71.44 248 LEU A N 1
ATOM 2056 C CA . LEU A 1 248 ? 12.512 -11.487 -24.606 1.00 71.44 248 LEU A CA 1
ATOM 2057 C C . LEU A 1 248 ? 12.426 -11.843 -26.087 1.00 71.44 248 LEU A C 1
ATOM 2059 O O . LEU A 1 248 ? 12.356 -13.013 -26.479 1.00 71.44 248 LEU A O 1
ATOM 2063 N N . SER A 1 249 ? 12.522 -10.813 -26.921 1.00 69.44 249 SER A N 1
ATOM 2064 C CA . SER A 1 249 ? 12.821 -10.975 -28.338 1.00 69.44 249 SER A CA 1
ATOM 2065 C C . SER A 1 249 ? 14.294 -11.363 -28.530 1.00 69.44 249 SER A C 1
ATOM 2067 O O . SER A 1 249 ? 15.156 -11.064 -27.702 1.00 69.44 249 SER A O 1
ATOM 2069 N N . LYS A 1 250 ? 14.613 -12.044 -29.640 1.00 67.81 250 LYS A N 1
ATOM 2070 C CA . LYS A 1 250 ? 16.000 -12.455 -29.930 1.00 67.81 250 LYS A CA 1
ATOM 2071 C C . LYS A 1 250 ? 16.966 -11.271 -30.018 1.00 67.81 250 LYS A C 1
ATOM 2073 O O . LYS A 1 250 ? 18.131 -11.435 -29.679 1.00 67.81 250 LYS A O 1
ATOM 2078 N N . ASP A 1 251 ? 16.474 -10.109 -30.436 1.00 68.94 251 ASP A N 1
ATOM 2079 C CA . ASP A 1 251 ? 17.282 -8.909 -30.664 1.00 68.94 251 ASP A CA 1
ATOM 2080 C C . ASP A 1 251 ? 17.682 -8.205 -29.352 1.00 68.94 251 ASP A C 1
ATOM 2082 O O . ASP A 1 251 ? 18.578 -7.363 -29.345 1.00 68.94 251 ASP A O 1
ATOM 2086 N N . GLU A 1 252 ? 17.053 -8.568 -28.228 1.00 71.44 252 GLU A N 1
ATOM 2087 C CA . GLU A 1 252 ? 17.376 -8.049 -26.891 1.00 71.44 252 GLU A CA 1
ATOM 2088 C C . GLU A 1 252 ? 18.478 -8.852 -26.182 1.00 71.44 252 GLU A C 1
ATOM 2090 O O . GLU A 1 252 ? 19.016 -8.408 -25.165 1.00 71.44 252 GLU A O 1
ATOM 2095 N N . ILE A 1 253 ? 18.834 -10.030 -26.707 1.00 83.00 253 ILE A N 1
ATOM 2096 C CA . ILE A 1 253 ? 19.925 -10.851 -26.178 1.00 83.00 253 ILE A CA 1
ATOM 2097 C C . ILE A 1 253 ? 21.235 -10.364 -26.793 1.00 83.00 253 ILE A C 1
ATOM 2099 O O . ILE A 1 253 ? 21.457 -10.481 -27.998 1.00 83.00 253 ILE A O 1
ATOM 2103 N N . VAL A 1 254 ? 22.137 -9.853 -25.956 1.00 86.00 254 VAL A N 1
ATOM 2104 C CA . VAL A 1 254 ? 23.414 -9.314 -26.427 1.00 86.00 254 VAL A CA 1
ATOM 2105 C C . VAL A 1 254 ? 24.496 -10.382 -26.322 1.00 86.00 254 VAL A C 1
ATOM 2107 O O . VAL A 1 254 ? 25.038 -10.642 -25.248 1.00 86.00 254 VAL A O 1
ATOM 2110 N N . GLU A 1 255 ? 24.826 -11.015 -27.445 1.00 86.38 255 GLU A N 1
ATOM 2111 C CA . GLU A 1 255 ? 25.934 -11.970 -27.510 1.00 86.38 255 GLU A CA 1
ATOM 2112 C C . GLU A 1 255 ? 27.287 -11.254 -27.406 1.00 86.38 255 GLU A C 1
ATOM 2114 O O . GLU A 1 255 ? 27.530 -10.226 -28.042 1.00 86.38 255 GLU A O 1
ATOM 2119 N N . VAL A 1 256 ? 28.192 -11.802 -26.594 1.00 83.44 256 VAL A N 1
ATOM 2120 C CA . VAL A 1 256 ? 29.554 -11.282 -26.457 1.00 83.44 256 VAL A CA 1
ATOM 2121 C C . VAL A 1 256 ? 30.392 -11.815 -27.628 1.00 83.44 256 VAL A C 1
ATOM 2123 O O . VAL A 1 256 ? 30.589 -13.033 -27.722 1.00 83.44 256 VAL A O 1
ATOM 2126 N N . PRO A 1 257 ? 30.929 -10.944 -28.507 1.00 79.75 257 PRO A N 1
ATOM 2127 C CA . PRO A 1 257 ? 31.625 -11.376 -29.716 1.00 79.75 257 PRO A CA 1
ATOM 2128 C C . PRO A 1 257 ? 32.776 -12.345 -29.431 1.00 79.75 257 PRO A C 1
ATOM 2130 O O . PRO A 1 257 ? 33.567 -12.127 -28.514 1.00 79.75 257 PRO A O 1
ATOM 2133 N N . ASN A 1 258 ? 32.904 -13.381 -30.267 1.00 79.19 258 ASN A N 1
ATOM 2134 C CA . ASN A 1 258 ? 33.960 -14.400 -30.186 1.00 79.19 258 ASN A CA 1
ATOM 2135 C C . ASN A 1 258 ? 34.009 -15.160 -28.846 1.00 79.19 258 ASN A C 1
ATOM 2137 O O . ASN A 1 258 ? 35.080 -15.600 -28.424 1.00 79.19 258 ASN A O 1
ATOM 2141 N N . SER A 1 259 ? 32.868 -15.324 -28.172 1.00 83.56 259 SER A N 1
ATOM 2142 C CA . SER A 1 259 ? 32.776 -16.068 -26.912 1.00 83.56 259 SER A CA 1
ATOM 2143 C C . SER A 1 259 ? 31.470 -16.860 -26.803 1.00 83.56 259 SER A C 1
ATOM 2145 O O . SER A 1 259 ? 30.547 -16.670 -27.589 1.00 83.56 259 SER A O 1
ATOM 2147 N N . ASN A 1 260 ? 31.387 -17.739 -25.805 1.00 85.75 260 ASN A N 1
ATOM 2148 C CA . ASN A 1 260 ? 30.177 -18.475 -25.430 1.00 85.75 260 ASN A CA 1
ATOM 2149 C C . ASN A 1 260 ? 29.368 -17.749 -24.338 1.00 85.75 260 ASN A C 1
ATOM 2151 O O . ASN A 1 260 ? 28.724 -18.393 -23.507 1.00 85.75 260 ASN A O 1
ATOM 2155 N N . LEU A 1 261 ? 29.448 -16.419 -24.293 1.00 87.00 261 LEU A N 1
ATOM 2156 C CA . LEU A 1 261 ? 28.782 -15.588 -23.297 1.00 87.00 261 LEU A CA 1
ATOM 2157 C C . LEU A 1 261 ? 27.685 -14.745 -23.946 1.00 87.00 261 LEU A C 1
ATOM 2159 O O . LEU A 1 261 ? 27.833 -14.245 -25.060 1.00 87.00 261 LEU A O 1
ATOM 2163 N N . ALA A 1 262 ? 26.599 -14.551 -23.211 1.00 88.00 262 ALA A N 1
ATOM 2164 C CA . ALA A 1 262 ? 25.504 -13.671 -23.577 1.00 88.00 262 ALA A CA 1
ATOM 2165 C C . ALA A 1 262 ? 25.101 -12.821 -22.375 1.00 88.00 262 ALA A C 1
ATOM 2167 O O . ALA A 1 262 ? 25.159 -13.271 -21.229 1.00 88.00 262 ALA A O 1
ATOM 2168 N N . ILE A 1 263 ? 24.686 -11.592 -22.644 1.00 87.69 263 ILE A N 1
ATOM 2169 C CA . ILE A 1 263 ? 24.166 -10.664 -21.652 1.00 87.69 263 ILE A CA 1
ATOM 2170 C C . ILE A 1 263 ? 22.665 -10.562 -21.865 1.00 87.69 263 ILE A C 1
ATOM 2172 O O . ILE A 1 263 ? 22.203 -10.249 -22.963 1.00 87.69 263 ILE A O 1
ATOM 2176 N N . ILE A 1 264 ? 21.915 -10.874 -20.812 1.00 86.62 264 ILE A N 1
ATOM 2177 C CA . ILE A 1 264 ? 20.462 -10.992 -20.863 1.00 86.62 264 ILE A CA 1
ATOM 2178 C C . ILE A 1 264 ? 19.856 -9.996 -19.875 1.00 86.62 264 ILE A C 1
ATOM 2180 O O . ILE A 1 264 ? 20.202 -10.041 -18.689 1.00 86.62 264 ILE A O 1
ATOM 2184 N N . PRO A 1 265 ? 18.968 -9.097 -20.327 1.00 80.88 265 PRO A N 1
ATOM 2185 C CA . PRO A 1 265 ? 18.208 -8.248 -19.425 1.00 80.88 265 PRO A CA 1
ATOM 2186 C C . PRO A 1 265 ? 17.159 -9.097 -18.703 1.00 80.88 265 PRO A C 1
ATOM 2188 O O . PRO A 1 265 ? 16.411 -9.841 -19.330 1.00 80.88 265 PRO A O 1
ATOM 2191 N N . VAL A 1 266 ? 17.117 -9.034 -17.376 1.00 76.69 266 VAL A N 1
ATOM 2192 C CA . VAL A 1 266 ? 16.211 -9.880 -16.573 1.00 76.69 266 VAL A CA 1
ATOM 2193 C C . VAL A 1 266 ? 15.168 -9.099 -15.796 1.00 76.69 266 VAL A C 1
ATOM 2195 O O . VAL A 1 266 ? 14.145 -9.667 -15.419 1.00 76.69 266 VAL A O 1
ATOM 2198 N N . ASP A 1 267 ? 15.418 -7.815 -15.563 1.00 68.44 267 ASP A N 1
ATOM 2199 C CA . ASP A 1 267 ? 14.481 -6.915 -14.904 1.00 68.44 267 ASP A CA 1
ATOM 2200 C C . ASP A 1 267 ? 14.757 -5.470 -15.333 1.00 68.44 267 ASP A C 1
ATOM 2202 O O . ASP A 1 267 ? 15.894 -5.109 -15.656 1.00 68.44 267 ASP A O 1
ATOM 2206 N N . TYR A 1 268 ? 13.728 -4.633 -15.314 1.00 62.00 268 TYR A N 1
ATOM 2207 C CA . TYR A 1 268 ? 13.816 -3.217 -15.655 1.00 62.00 268 TYR A CA 1
ATOM 2208 C C . TYR A 1 268 ? 13.263 -2.393 -14.492 1.00 62.00 268 TYR A C 1
ATOM 2210 O O . TYR A 1 268 ? 12.078 -2.448 -14.180 1.00 62.00 268 TYR A O 1
ATOM 2218 N N . ALA A 1 269 ? 14.121 -1.587 -13.870 1.00 53.06 269 ALA A N 1
ATOM 2219 C CA . ALA A 1 269 ? 13.761 -0.634 -12.830 1.00 53.06 269 ALA A CA 1
ATOM 2220 C C . ALA A 1 269 ? 13.990 0.795 -13.350 1.00 53.06 269 ALA A C 1
ATOM 2222 O O . ALA A 1 269 ? 15.100 1.330 -13.290 1.00 53.06 269 ALA A O 1
ATOM 2223 N N . MET A 1 270 ? 12.931 1.430 -13.865 1.00 54.50 270 MET A N 1
ATOM 2224 C CA . MET A 1 270 ? 12.978 2.768 -14.478 1.00 54.50 270 MET A CA 1
ATOM 2225 C C . MET A 1 270 ? 13.999 2.848 -15.637 1.00 54.50 270 MET A C 1
ATOM 2227 O O . MET A 1 270 ? 13.812 2.225 -16.676 1.00 54.50 270 MET A O 1
ATOM 2231 N N . ALA A 1 271 ? 15.086 3.614 -15.467 1.00 49.34 271 ALA A N 1
ATOM 2232 C CA . ALA A 1 271 ? 16.170 3.778 -16.441 1.00 49.34 271 ALA A CA 1
ATOM 2233 C C . ALA A 1 271 ? 17.321 2.768 -16.261 1.00 49.34 271 ALA A C 1
ATOM 2235 O O . ALA A 1 271 ? 18.284 2.796 -17.033 1.00 49.34 271 ALA A O 1
ATOM 2236 N N . ALA A 1 272 ? 17.250 1.916 -15.234 1.00 53.25 272 ALA A N 1
ATOM 2237 C CA . ALA A 1 272 ? 18.228 0.879 -14.958 1.00 53.25 272 ALA A CA 1
ATOM 2238 C C . ALA A 1 272 ? 17.672 -0.487 -15.362 1.00 53.25 272 ALA A C 1
ATOM 2240 O O . ALA A 1 272 ? 16.544 -0.854 -15.050 1.00 53.25 272 ALA A O 1
ATOM 2241 N N . THR A 1 273 ? 18.492 -1.258 -16.047 1.00 69.69 273 THR A N 1
ATOM 2242 C CA . THR A 1 273 ? 18.230 -2.636 -16.423 1.00 69.69 273 THR A CA 1
ATOM 2243 C C . THR A 1 273 ? 19.120 -3.518 -15.562 1.00 69.69 273 THR A C 1
ATOM 2245 O O . THR A 1 273 ? 20.320 -3.268 -15.421 1.00 69.69 273 THR A O 1
ATOM 2248 N N . GLN A 1 274 ? 18.521 -4.521 -14.931 1.00 80.19 274 GLN A N 1
ATOM 2249 C CA . GLN A 1 274 ? 19.255 -5.597 -14.289 1.00 80.19 274 GLN A CA 1
ATOM 2250 C C . GLN A 1 274 ? 19.689 -6.568 -15.382 1.00 80.19 274 GLN A C 1
ATOM 2252 O O . GLN A 1 274 ? 18.859 -7.091 -16.129 1.00 80.19 274 GLN A O 1
ATOM 2257 N N . TRP A 1 275 ? 20.991 -6.814 -15.471 1.00 84.00 275 TRP A N 1
ATOM 2258 C CA . TRP A 1 275 ? 21.566 -7.660 -16.507 1.00 84.00 275 TRP A CA 1
ATOM 2259 C C . TRP A 1 275 ? 22.233 -8.880 -15.892 1.00 84.00 275 TRP A C 1
ATOM 2261 O O . TRP A 1 275 ? 22.966 -8.767 -14.908 1.00 84.00 275 TRP A O 1
ATOM 2271 N N . PHE A 1 276 ? 22.036 -10.040 -16.506 1.00 89.38 276 PHE A N 1
ATOM 2272 C CA . PHE A 1 276 ? 22.766 -11.256 -16.174 1.00 89.38 276 PHE A CA 1
ATOM 2273 C C . PHE A 1 276 ? 23.765 -11.592 -17.272 1.00 89.38 276 PHE A C 1
ATOM 2275 O O . PHE A 1 276 ? 23.424 -11.608 -18.455 1.00 89.38 276 PHE A O 1
ATOM 2282 N N . LEU A 1 277 ? 24.988 -11.928 -16.867 1.00 87.50 277 LEU A N 1
ATOM 2283 C CA . LEU A 1 277 ? 25.922 -12.638 -17.723 1.00 87.50 277 LEU A CA 1
ATOM 2284 C C . LEU A 1 277 ? 25.587 -14.127 -17.674 1.00 87.50 277 LEU A C 1
ATOM 2286 O O . LEU A 1 277 ? 25.488 -14.728 -16.598 1.00 87.50 277 LEU A O 1
ATOM 2290 N N . CYS A 1 278 ? 25.434 -14.724 -18.847 1.00 88.88 278 CYS A N 1
ATOM 2291 C CA . CYS A 1 278 ? 25.074 -16.120 -19.012 1.00 88.88 278 CYS A CA 1
ATOM 2292 C C . CYS A 1 278 ? 26.059 -16.824 -19.942 1.00 88.88 278 CYS A C 1
ATOM 2294 O O . CYS A 1 278 ? 26.499 -16.256 -20.939 1.00 88.88 278 CYS A O 1
ATOM 2296 N N . GLN A 1 279 ? 26.357 -18.088 -19.655 1.00 88.44 279 GLN A N 1
ATOM 2297 C CA . GLN A 1 279 ? 26.998 -18.976 -20.620 1.00 88.44 279 GLN A CA 1
ATOM 2298 C C . GLN A 1 279 ? 25.940 -19.554 -21.553 1.00 88.44 279 GLN A C 1
ATOM 2300 O O . GLN A 1 279 ? 24.873 -19.970 -21.095 1.00 88.44 279 GLN A O 1
ATOM 2305 N N . THR A 1 280 ? 26.247 -19.602 -22.844 1.00 85.62 280 THR A N 1
ATOM 2306 C CA . THR A 1 280 ? 25.370 -20.147 -23.878 1.00 85.62 280 THR A CA 1
ATOM 2307 C C . THR A 1 280 ? 26.080 -21.201 -24.717 1.00 85.62 280 THR A C 1
ATOM 2309 O O . THR A 1 280 ? 27.259 -21.076 -25.043 1.00 85.62 280 THR A O 1
ATOM 2312 N N . ASP A 1 281 ? 25.348 -22.252 -25.073 1.00 82.69 281 ASP A N 1
ATOM 2313 C CA . ASP A 1 281 ? 25.735 -23.248 -26.080 1.00 82.69 281 ASP A CA 1
ATOM 2314 C C . ASP A 1 281 ? 24.984 -23.044 -27.414 1.00 82.69 281 ASP A C 1
ATOM 2316 O O . ASP A 1 281 ? 25.002 -23.909 -28.292 1.00 82.69 281 ASP A O 1
ATOM 2320 N N . GLY A 1 282 ? 24.290 -21.908 -27.557 1.00 71.62 282 GLY A N 1
ATOM 2321 C CA . GLY A 1 282 ? 23.428 -21.579 -28.694 1.00 71.62 282 GLY A CA 1
ATOM 2322 C C . GLY A 1 282 ? 22.010 -22.158 -28.605 1.00 71.62 282 GLY A C 1
ATOM 2323 O O . GLY A 1 282 ? 21.179 -21.860 -29.463 1.00 71.62 282 GLY A O 1
ATOM 2324 N N . LYS A 1 283 ? 21.701 -22.973 -27.586 1.00 77.06 283 LYS A N 1
ATOM 2325 C CA . LYS A 1 283 ? 20.358 -23.539 -27.350 1.00 77.06 283 LYS A CA 1
ATOM 2326 C C . LYS A 1 283 ? 19.824 -23.251 -25.952 1.00 77.06 283 LYS A C 1
ATOM 2328 O O . LYS A 1 283 ? 18.609 -23.180 -25.773 1.00 77.06 283 LYS A O 1
ATOM 2333 N N . LYS A 1 284 ? 20.707 -23.107 -24.968 1.00 85.44 284 LYS A N 1
ATOM 2334 C CA . LYS A 1 284 ? 20.374 -22.865 -23.569 1.00 85.44 284 LYS A CA 1
ATOM 2335 C C . LYS A 1 284 ? 21.304 -21.815 -22.973 1.00 85.44 284 LYS A C 1
ATOM 2337 O O . LYS A 1 284 ? 22.493 -21.787 -23.269 1.00 85.44 284 LYS A O 1
ATOM 2342 N N . TYR A 1 285 ? 20.749 -21.013 -22.069 1.00 88.69 285 TYR A N 1
ATOM 2343 C CA . TYR A 1 285 ? 21.485 -20.030 -21.287 1.00 88.69 285 TYR A CA 1
ATOM 2344 C C . TYR A 1 285 ? 21.539 -20.460 -19.819 1.00 88.69 285 TYR A C 1
ATOM 2346 O O . TYR A 1 285 ? 20.516 -20.795 -19.213 1.00 88.69 285 TYR A O 1
ATOM 2354 N N . ASN A 1 286 ? 22.739 -20.447 -19.246 1.00 88.38 286 ASN A N 1
ATOM 2355 C CA . ASN A 1 286 ? 22.980 -20.742 -17.838 1.00 88.38 286 ASN A CA 1
ATOM 2356 C C . ASN A 1 286 ? 23.506 -19.489 -17.139 1.00 88.38 286 ASN A C 1
ATOM 2358 O O . ASN A 1 286 ? 24.494 -18.895 -17.580 1.00 88.38 286 ASN A O 1
ATOM 2362 N N . TYR A 1 287 ? 22.861 -19.112 -16.037 1.00 88.44 287 TYR A N 1
ATOM 2363 C CA . TYR A 1 287 ? 23.262 -17.970 -15.226 1.00 88.44 287 TYR A CA 1
ATOM 2364 C C . TYR A 1 287 ? 24.711 -18.123 -14.745 1.00 88.44 287 TYR A C 1
ATOM 2366 O O . TYR A 1 287 ? 25.088 -19.170 -14.219 1.00 88.44 287 TYR A O 1
ATOM 2374 N N . THR A 1 288 ? 25.515 -17.072 -14.916 1.00 85.50 288 THR A N 1
ATOM 2375 C CA . THR A 1 288 ? 26.900 -17.010 -14.425 1.00 85.50 288 THR A CA 1
ATOM 2376 C C . THR A 1 288 ? 27.029 -15.971 -13.322 1.00 85.50 288 THR A C 1
ATOM 2378 O O . THR A 1 288 ? 27.433 -16.301 -12.207 1.00 85.50 288 THR A O 1
ATOM 2381 N N . SER A 1 289 ? 26.659 -14.725 -13.612 1.00 83.62 289 SER A N 1
ATOM 2382 C CA . SER A 1 289 ? 26.764 -13.632 -12.651 1.00 83.62 289 SER A CA 1
ATOM 2383 C C . SER A 1 289 ? 25.802 -12.494 -12.954 1.00 83.62 289 SER A C 1
ATOM 2385 O O . SER A 1 289 ? 25.300 -12.337 -14.067 1.00 83.62 289 SER A O 1
ATOM 2387 N N . GLU A 1 290 ? 25.547 -11.696 -11.927 1.00 84.88 290 GLU A N 1
ATOM 2388 C CA . GLU A 1 290 ? 24.817 -10.445 -12.032 1.00 84.88 290 GLU A CA 1
ATOM 2389 C C . GLU A 1 290 ? 25.785 -9.324 -12.422 1.00 84.88 290 GLU A C 1
ATOM 2391 O O . GLU A 1 290 ? 26.871 -9.187 -11.851 1.00 84.88 290 GLU A O 1
ATOM 2396 N N . LEU A 1 291 ? 25.401 -8.539 -13.424 1.00 83.50 291 LEU A N 1
ATOM 2397 C CA . LEU A 1 291 ? 26.131 -7.350 -13.837 1.00 83.50 291 LEU A CA 1
ATOM 2398 C C . LEU A 1 291 ? 25.596 -6.126 -13.081 1.00 83.50 291 LEU A C 1
ATOM 2400 O O . LEU A 1 291 ? 24.458 -6.138 -12.608 1.00 83.50 291 LEU A O 1
ATOM 2404 N N . PRO A 1 292 ? 26.370 -5.031 -13.009 1.00 77.50 292 PRO A N 1
ATOM 2405 C CA . PRO A 1 292 ? 25.884 -3.779 -12.448 1.00 77.50 292 PRO A CA 1
ATOM 2406 C C . PRO A 1 292 ? 24.569 -3.326 -13.106 1.00 77.50 292 PRO A C 1
ATOM 2408 O O . PRO A 1 292 ? 24.510 -3.154 -14.328 1.00 77.50 292 PRO A O 1
ATOM 2411 N N . SER A 1 293 ? 23.535 -3.087 -12.291 1.00 68.50 293 SER A N 1
ATOM 2412 C CA . SER A 1 293 ? 22.257 -2.532 -12.752 1.00 68.50 293 SER A CA 1
ATOM 2413 C C . SER A 1 293 ? 22.472 -1.127 -13.300 1.00 68.50 293 SER A C 1
ATOM 2415 O O . SER A 1 293 ? 22.743 -0.181 -12.557 1.00 68.50 293 SER A O 1
ATOM 2417 N N . THR A 1 294 ? 22.420 -1.004 -14.618 1.00 66.94 294 THR A N 1
ATOM 2418 C CA . THR A 1 294 ? 22.815 0.205 -15.346 1.00 66.94 294 THR A CA 1
ATOM 2419 C C . THR A 1 294 ? 21.948 0.360 -16.592 1.00 66.94 294 THR A C 1
ATOM 2421 O O . THR A 1 294 ? 20.997 -0.381 -16.793 1.00 66.94 294 THR A O 1
ATOM 2424 N N . TYR A 1 295 ? 22.234 1.374 -17.395 1.00 67.19 295 TYR A N 1
ATOM 2425 C CA . TYR A 1 295 ? 21.458 1.822 -18.544 1.00 67.19 295 TYR A CA 1
ATOM 2426 C C . TYR A 1 295 ? 20.996 0.732 -19.537 1.00 67.19 295 TYR A C 1
ATOM 2428 O O . TYR A 1 295 ? 21.607 -0.334 -19.617 1.00 67.19 295 TYR A O 1
ATOM 2436 N N . PRO A 1 296 ? 19.956 1.013 -20.352 1.00 63.56 296 PRO A N 1
ATOM 2437 C CA . PRO A 1 296 ? 19.258 0.001 -21.152 1.00 63.56 296 PRO A CA 1
ATOM 2438 C C . PRO A 1 296 ? 20.046 -0.559 -22.341 1.00 63.56 296 PRO A C 1
ATOM 2440 O O . PRO A 1 296 ? 19.542 -1.438 -23.031 1.00 63.56 296 PRO A O 1
ATOM 2443 N N . ILE A 1 297 ? 21.248 -0.056 -22.624 1.00 72.88 297 ILE A N 1
ATOM 2444 C CA . ILE A 1 297 ? 22.078 -0.537 -23.729 1.00 72.88 297 ILE A CA 1
ATOM 2445 C C . ILE A 1 297 ? 23.404 -1.009 -23.156 1.00 72.88 297 ILE A C 1
ATOM 2447 O O . ILE A 1 297 ? 24.123 -0.212 -22.557 1.00 72.88 297 ILE A O 1
ATOM 2451 N N . VAL A 1 298 ? 23.743 -2.274 -23.399 1.00 80.12 298 VAL A N 1
ATOM 2452 C CA . VAL A 1 298 ? 25.034 -2.874 -23.057 1.00 80.12 298 VAL A CA 1
ATOM 2453 C C . VAL A 1 298 ? 25.767 -3.281 -24.329 1.00 80.12 298 VAL A C 1
ATOM 2455 O O . VAL A 1 298 ? 25.205 -3.924 -25.210 1.00 80.12 298 VAL A O 1
ATOM 2458 N N . ILE A 1 299 ? 27.031 -2.888 -24.435 1.00 82.81 299 ILE A N 1
ATOM 2459 C CA . ILE A 1 299 ? 27.905 -3.210 -25.560 1.00 82.81 299 ILE A CA 1
ATOM 2460 C C . ILE A 1 299 ? 29.110 -3.964 -24.996 1.00 82.81 299 ILE A C 1
ATOM 2462 O O . ILE A 1 299 ? 29.994 -3.346 -24.391 1.00 82.81 299 ILE A O 1
ATOM 2466 N N . PRO A 1 300 ? 29.162 -5.294 -25.153 1.00 83.50 300 PRO A N 1
ATOM 2467 C CA . PRO A 1 300 ? 30.308 -6.067 -24.723 1.00 83.50 300 PRO A CA 1
ATOM 2468 C C . PRO A 1 300 ? 31.464 -5.951 -25.715 1.00 83.50 300 PRO A C 1
ATOM 2470 O O . PRO A 1 300 ? 31.283 -5.948 -26.933 1.00 83.50 300 PRO A O 1
ATOM 2473 N N . LYS A 1 301 ? 32.682 -5.924 -25.181 1.00 84.50 301 LYS A N 1
ATOM 2474 C CA . LYS A 1 301 ? 33.925 -6.065 -25.936 1.00 84.50 301 LYS A CA 1
ATOM 2475 C C . LYS A 1 301 ? 34.800 -7.130 -25.297 1.00 84.50 301 LYS A C 1
ATOM 2477 O O . LYS A 1 301 ? 34.913 -7.201 -24.076 1.00 84.50 301 LYS A O 1
ATOM 2482 N N . LEU A 1 302 ? 35.463 -7.916 -26.134 1.00 81.62 302 LEU A N 1
ATOM 2483 C CA . LEU A 1 302 ? 36.417 -8.929 -25.706 1.00 81.62 302 LEU A CA 1
ATOM 2484 C C . LEU A 1 302 ? 37.819 -8.518 -26.152 1.00 81.62 302 LEU A C 1
ATOM 2486 O O . LEU A 1 302 ? 38.017 -8.144 -27.309 1.00 81.62 302 LEU A O 1
ATOM 2490 N N . ASN A 1 303 ? 38.797 -8.578 -25.249 1.00 80.31 303 ASN A N 1
ATOM 2491 C CA . ASN A 1 303 ? 40.198 -8.402 -25.633 1.00 80.31 303 ASN A CA 1
ATOM 2492 C C . ASN A 1 303 ? 40.852 -9.747 -26.014 1.00 80.31 303 ASN A C 1
ATOM 2494 O O . ASN A 1 303 ? 40.333 -10.823 -25.727 1.00 80.31 303 ASN A O 1
ATOM 2498 N N . ALA A 1 304 ? 42.056 -9.692 -26.589 1.00 71.50 304 ALA A N 1
ATOM 2499 C CA . ALA A 1 304 ? 42.826 -10.882 -26.975 1.00 71.50 304 ALA A CA 1
ATOM 2500 C C . ALA A 1 304 ? 43.209 -11.815 -25.803 1.00 71.50 304 ALA A C 1
ATOM 2502 O O . ALA A 1 304 ? 43.680 -12.925 -26.031 1.00 71.50 304 ALA A O 1
ATOM 2503 N N . ARG A 1 305 ? 43.037 -11.371 -24.550 1.00 72.25 305 ARG A N 1
ATOM 2504 C CA . ARG A 1 305 ? 43.302 -12.154 -23.332 1.00 72.25 305 ARG A CA 1
ATOM 2505 C C . ARG A 1 305 ? 42.032 -12.789 -22.750 1.00 72.25 305 ARG A C 1
ATOM 2507 O O . ARG A 1 305 ? 42.111 -13.386 -21.683 1.00 72.25 305 ARG A O 1
ATOM 2514 N N . GLY A 1 306 ? 40.884 -12.648 -23.418 1.00 72.81 306 GLY A N 1
ATOM 2515 C CA . GLY A 1 306 ? 39.597 -13.177 -22.961 1.00 72.81 306 GLY A CA 1
ATOM 2516 C C . GLY A 1 306 ? 38.928 -12.357 -21.854 1.00 72.81 306 GLY A C 1
ATOM 2517 O O . GLY A 1 306 ? 37.932 -12.804 -21.303 1.00 72.81 306 GLY A O 1
ATOM 2518 N N . THR A 1 307 ? 39.444 -11.169 -21.525 1.00 80.69 307 THR A N 1
ATOM 2519 C CA . THR A 1 307 ? 38.806 -10.262 -20.561 1.00 80.69 307 THR A CA 1
ATOM 2520 C C . THR A 1 307 ? 37.617 -9.567 -21.209 1.00 80.69 307 THR A C 1
ATOM 2522 O O . THR A 1 307 ? 37.758 -8.966 -22.283 1.00 80.69 307 THR A O 1
ATOM 2525 N N . VAL A 1 308 ? 36.475 -9.604 -20.524 1.00 82.94 308 VAL A N 1
ATOM 2526 C CA . VAL A 1 308 ? 35.245 -8.933 -20.955 1.00 82.94 308 VAL A CA 1
ATOM 2527 C C . VAL A 1 308 ? 35.216 -7.493 -20.441 1.00 82.94 308 VAL A C 1
ATOM 2529 O O . VAL A 1 308 ? 35.450 -7.214 -19.263 1.00 82.94 308 VAL A O 1
ATOM 2532 N N . PHE A 1 309 ? 34.904 -6.574 -21.346 1.00 85.25 309 PHE A N 1
ATOM 2533 C CA . PHE A 1 309 ? 34.652 -5.164 -21.082 1.00 85.25 309 PHE A CA 1
ATOM 2534 C C . PHE A 1 309 ? 33.213 -4.847 -21.461 1.00 85.25 309 PHE A C 1
ATOM 2536 O O . PHE A 1 309 ? 32.717 -5.345 -22.469 1.00 85.25 309 PHE A O 1
ATOM 2543 N N . LEU A 1 310 ? 32.552 -4.003 -20.680 1.00 86.56 310 LEU A N 1
ATOM 2544 C CA . LEU A 1 310 ? 31.165 -3.613 -20.895 1.00 86.56 310 LEU A CA 1
ATOM 2545 C C . LEU A 1 310 ? 31.082 -2.098 -21.015 1.00 86.56 310 LEU A C 1
ATOM 2547 O O . LEU A 1 310 ? 31.551 -1.376 -20.137 1.00 86.56 310 LEU A O 1
ATOM 2551 N N . GLU A 1 311 ? 30.464 -1.619 -22.085 1.00 86.25 311 GLU A N 1
ATOM 2552 C CA . GLU A 1 311 ? 30.066 -0.225 -22.247 1.00 86.25 311 GLU A CA 1
ATOM 2553 C C . GLU A 1 311 ? 28.548 -0.134 -22.113 1.00 86.25 311 GLU A C 1
ATOM 2555 O O . GLU A 1 311 ? 27.814 -0.684 -22.930 1.00 86.25 311 GLU A O 1
ATOM 2560 N N . PHE A 1 312 ? 28.077 0.566 -21.086 1.00 81.69 312 PHE A N 1
ATOM 2561 C CA . PHE A 1 312 ? 26.661 0.852 -20.899 1.00 81.69 312 PHE A CA 1
ATOM 2562 C C . PHE A 1 312 ? 26.342 2.253 -21.395 1.00 81.69 312 PHE A C 1
ATOM 2564 O O . PHE A 1 312 ? 26.995 3.207 -20.966 1.00 81.69 312 PHE A O 1
ATOM 2571 N N . LYS A 1 313 ? 25.331 2.385 -22.258 1.00 72.50 313 LYS A N 1
ATOM 2572 C CA . LYS A 1 313 ? 24.868 3.674 -22.789 1.00 72.50 313 LYS A CA 1
ATOM 2573 C C . LYS A 1 313 ? 23.478 4.021 -22.293 1.00 72.50 313 LYS A C 1
ATOM 2575 O O . LYS A 1 313 ? 22.545 3.231 -22.438 1.00 72.50 313 LYS A O 1
ATOM 2580 N N . ASP A 1 314 ? 23.345 5.226 -21.750 1.00 63.22 314 ASP A N 1
ATOM 2581 C CA . ASP A 1 314 ? 22.052 5.793 -21.383 1.00 63.22 314 ASP A CA 1
ATOM 2582 C C . ASP A 1 314 ? 21.268 6.317 -22.592 1.00 63.22 314 ASP A C 1
ATOM 2584 O O . ASP A 1 314 ? 21.749 6.355 -23.727 1.00 63.22 314 ASP A O 1
ATOM 2588 N N . ILE A 1 315 ? 20.025 6.729 -22.338 1.00 56.62 315 ILE A N 1
ATOM 2589 C CA . ILE A 1 315 ? 19.134 7.313 -23.352 1.00 56.62 315 ILE A CA 1
ATOM 2590 C C . ILE A 1 315 ? 19.631 8.662 -23.901 1.00 56.62 315 ILE A C 1
ATOM 2592 O O . ILE A 1 315 ? 19.141 9.121 -24.930 1.00 56.62 315 ILE A O 1
ATOM 2596 N N . TYR A 1 316 ? 20.610 9.279 -23.240 1.00 58.53 316 TYR A N 1
ATOM 2597 C CA . TYR A 1 316 ? 21.271 10.525 -23.625 1.00 58.53 316 TYR A CA 1
ATOM 2598 C C . TYR A 1 316 ? 22.668 10.281 -24.228 1.00 58.53 316 TYR A C 1
ATOM 2600 O O . TYR A 1 316 ? 23.410 11.233 -24.461 1.00 58.53 316 TYR A O 1
ATOM 2608 N N . SER A 1 317 ? 23.023 9.022 -24.527 1.00 66.56 317 SER A N 1
ATOM 2609 C CA . SER A 1 317 ? 24.332 8.587 -25.040 1.00 66.56 317 SER A CA 1
ATOM 2610 C C . SER A 1 317 ? 25.530 8.783 -24.094 1.00 66.56 317 SER A C 1
ATOM 2612 O O . SER A 1 317 ? 26.680 8.667 -24.528 1.00 66.56 317 SER A O 1
ATOM 2614 N N . ASN A 1 318 ? 25.308 9.008 -22.798 1.00 71.19 318 ASN A N 1
ATOM 2615 C CA . ASN A 1 318 ? 26.370 8.951 -21.797 1.00 71.19 318 ASN A CA 1
ATOM 2616 C C . ASN A 1 318 ? 26.808 7.501 -21.592 1.00 71.19 318 ASN A C 1
ATOM 2618 O O . ASN A 1 318 ? 25.984 6.591 -21.522 1.00 71.19 318 ASN A O 1
ATOM 2622 N N . SER A 1 319 ? 28.120 7.288 -21.501 1.00 80.88 319 SER A N 1
ATOM 2623 C CA . SER A 1 319 ? 28.712 5.951 -21.430 1.00 80.88 319 SER A CA 1
ATOM 2624 C C . SER A 1 319 ? 29.377 5.700 -20.080 1.00 80.88 319 SER A C 1
ATOM 2626 O O . SER A 1 319 ? 30.153 6.530 -19.602 1.00 80.88 319 SER A O 1
ATOM 2628 N N . ILE A 1 320 ? 29.117 4.533 -19.494 1.00 81.69 320 ILE A N 1
ATOM 2629 C CA . ILE A 1 320 ? 29.832 4.017 -18.323 1.00 81.69 320 ILE A CA 1
ATOM 2630 C C . ILE A 1 320 ? 30.505 2.706 -18.711 1.00 81.69 320 ILE A C 1
ATOM 2632 O O . ILE A 1 320 ? 29.916 1.882 -19.402 1.00 81.69 320 ILE A O 1
ATOM 2636 N N . TYR A 1 321 ? 31.738 2.518 -18.254 1.00 84.06 321 TYR A N 1
ATOM 2637 C CA . TYR A 1 321 ? 32.575 1.398 -18.655 1.00 84.06 321 TYR A CA 1
ATOM 2638 C C . TYR A 1 321 ? 32.887 0.505 -17.457 1.00 84.06 321 TYR A C 1
ATOM 2640 O O . TYR A 1 321 ? 33.215 1.001 -16.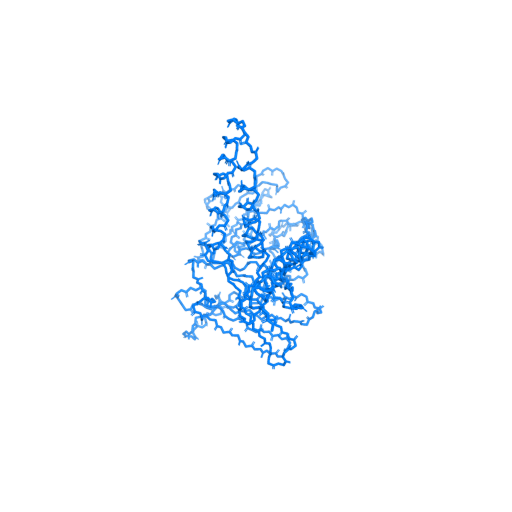375 1.00 84.06 321 TYR A O 1
ATOM 2648 N N . PHE A 1 322 ? 32.818 -0.805 -17.662 1.00 85.69 322 PHE A N 1
ATOM 2649 C CA . PHE A 1 322 ? 33.200 -1.813 -16.681 1.00 85.69 322 PHE A CA 1
ATOM 2650 C C . PHE A 1 322 ? 34.142 -2.836 -17.299 1.00 85.69 322 PHE A C 1
ATOM 2652 O O . PHE A 1 322 ? 34.106 -3.102 -18.500 1.00 85.69 322 PHE A O 1
ATOM 2659 N N . LYS A 1 323 ? 34.972 -3.428 -16.450 1.00 84.62 323 LYS A N 1
ATOM 2660 C CA . LYS A 1 323 ? 35.868 -4.525 -16.790 1.00 84.62 323 LYS A CA 1
ATOM 2661 C C . LYS A 1 323 ? 35.667 -5.652 -15.786 1.00 84.62 323 LYS A C 1
ATOM 2663 O O . LYS A 1 323 ? 35.499 -5.386 -14.595 1.00 84.62 323 LYS A O 1
ATOM 2668 N N . GLU A 1 324 ? 35.704 -6.885 -16.272 1.00 84.25 324 GLU A N 1
ATOM 2669 C CA . GLU A 1 324 ? 35.806 -8.061 -15.413 1.00 84.25 324 GLU A CA 1
ATOM 2670 C C . GLU A 1 324 ? 37.075 -7.985 -14.542 1.00 84.25 324 GLU A C 1
ATOM 2672 O O . GLU A 1 324 ? 38.180 -7.738 -15.045 1.00 84.25 324 GLU A O 1
ATOM 2677 N N . ASP A 1 325 ? 36.914 -8.219 -13.241 1.00 76.69 325 ASP A N 1
ATOM 2678 C CA . ASP A 1 325 ? 38.010 -8.316 -12.283 1.00 76.69 325 ASP A CA 1
ATOM 2679 C C . ASP A 1 325 ? 37.973 -9.662 -11.541 1.00 76.69 325 ASP A C 1
ATOM 2681 O O . ASP A 1 325 ? 36.961 -10.066 -10.968 1.00 76.69 325 ASP A O 1
ATOM 2685 N N . GLY A 1 326 ? 39.099 -10.372 -11.555 1.00 65.19 326 GLY A N 1
ATOM 2686 C CA . GLY A 1 326 ? 39.242 -11.696 -10.948 1.00 65.19 326 GLY A CA 1
ATOM 2687 C C . GLY A 1 326 ? 38.788 -12.879 -11.822 1.00 65.19 326 GLY A C 1
ATOM 2688 O O . GLY A 1 326 ? 38.294 -12.705 -12.932 1.00 65.19 326 GLY A O 1
ATOM 2689 N N . PRO A 1 327 ? 39.005 -14.120 -11.347 1.00 58.75 327 PRO A N 1
ATOM 2690 C CA . PRO A 1 327 ? 38.587 -15.315 -12.064 1.00 58.75 327 PRO A CA 1
ATOM 2691 C C . PRO A 1 327 ? 37.074 -15.529 -11.923 1.00 58.75 327 PRO A C 1
ATOM 2693 O O . PRO A 1 327 ? 36.542 -15.498 -10.812 1.00 58.75 327 PRO A O 1
ATOM 2696 N N . SER A 1 328 ? 36.409 -15.901 -13.020 1.00 64.06 328 SER A N 1
ATOM 2697 C CA . SER A 1 328 ? 35.022 -16.414 -13.059 1.00 64.06 328 SER A CA 1
ATOM 2698 C C . SER A 1 328 ? 33.893 -15.372 -13.142 1.00 64.06 328 SER A C 1
ATOM 2700 O O . SER A 1 328 ? 32.786 -15.666 -12.692 1.00 64.06 328 SER A O 1
ATOM 2702 N N . PHE A 1 329 ? 34.118 -14.183 -13.716 1.00 71.50 329 PHE A N 1
ATOM 2703 C CA . PHE A 1 329 ? 33.066 -13.180 -13.975 1.00 71.50 329 PHE A CA 1
ATOM 2704 C C . PHE A 1 329 ? 32.270 -12.698 -12.746 1.00 71.50 329 PHE A C 1
ATOM 2706 O O . PHE A 1 329 ? 31.150 -12.203 -12.887 1.00 71.50 329 PHE A O 1
ATOM 2713 N N . GLN A 1 330 ? 32.811 -12.857 -11.535 1.00 67.00 330 GLN A N 1
ATOM 2714 C CA . GLN A 1 330 ? 32.089 -12.557 -10.290 1.00 67.00 330 GLN A CA 1
ATOM 2715 C C . GLN A 1 330 ? 32.190 -11.094 -9.852 1.00 67.00 330 GLN A C 1
ATOM 2717 O O . GLN A 1 330 ? 31.330 -10.635 -9.104 1.00 67.00 330 GLN A O 1
ATOM 2722 N N . HIS A 1 331 ? 33.215 -10.363 -10.297 1.00 76.56 331 H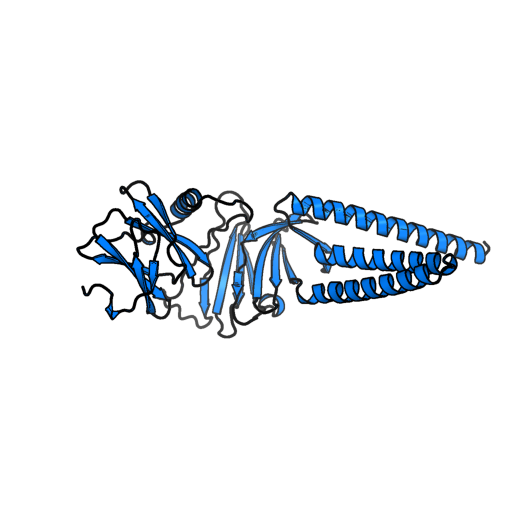IS A N 1
ATOM 2723 C CA . HIS A 1 331 ? 33.421 -8.971 -9.910 1.00 76.56 331 HIS A CA 1
ATOM 2724 C C . HIS A 1 331 ? 33.609 -8.091 -11.144 1.00 76.56 331 HIS A C 1
ATOM 2726 O O . HIS A 1 331 ? 34.274 -8.466 -12.110 1.00 76.56 331 HIS A O 1
ATOM 2732 N N . TRP A 1 332 ? 33.010 -6.902 -11.091 1.00 81.88 332 TRP A N 1
ATOM 2733 C CA . TRP A 1 332 ? 33.047 -5.907 -12.156 1.00 81.88 332 TRP A CA 1
ATOM 2734 C C . TRP A 1 332 ? 33.546 -4.590 -11.588 1.00 81.88 332 TRP A C 1
ATOM 2736 O O . TRP A 1 332 ? 32.965 -4.053 -10.644 1.00 81.88 332 TRP A O 1
ATOM 2746 N N . VAL A 1 333 ? 34.611 -4.056 -12.177 1.00 84.88 333 VAL A N 1
ATOM 2747 C CA . VAL A 1 333 ? 35.214 -2.796 -11.744 1.00 84.88 333 VAL A CA 1
ATOM 2748 C C . VAL A 1 333 ? 34.902 -1.719 -12.765 1.00 84.88 333 VAL A C 1
ATOM 2750 O O . VAL A 1 333 ? 35.052 -1.917 -13.971 1.00 84.88 333 VAL A O 1
ATOM 2753 N N . LYS A 1 334 ? 34.453 -0.564 -12.271 1.00 86.19 334 LYS A N 1
ATOM 2754 C CA . LYS A 1 334 ? 34.226 0.621 -13.094 1.00 86.19 334 LYS A CA 1
ATOM 2755 C C . LYS A 1 334 ? 35.569 1.152 -13.591 1.00 86.19 334 LYS A C 1
ATOM 2757 O O . LYS A 1 334 ? 36.464 1.406 -12.790 1.00 86.19 334 LYS A O 1
ATOM 2762 N N . ILE A 1 335 ? 35.672 1.354 -14.896 1.00 85.88 335 ILE A N 1
ATOM 2763 C CA . ILE A 1 335 ? 36.873 1.851 -15.570 1.00 85.88 335 ILE A CA 1
ATOM 2764 C C . ILE A 1 335 ? 36.564 3.132 -16.351 1.00 85.88 335 ILE A C 1
ATOM 2766 O O . ILE A 1 335 ? 35.413 3.557 -16.500 1.00 85.88 335 ILE A O 1
ATOM 2770 N N . THR A 1 336 ? 37.611 3.773 -16.851 1.00 87.19 336 THR A N 1
ATOM 2771 C CA . THR A 1 336 ? 37.529 4.932 -17.741 1.00 87.19 336 THR A CA 1
ATOM 2772 C C . THR A 1 336 ? 37.564 4.507 -19.210 1.00 87.19 336 THR A C 1
ATOM 2774 O O . THR A 1 336 ? 38.041 3.430 -19.561 1.00 87.19 336 THR A O 1
ATOM 2777 N N . LYS A 1 337 ? 37.115 5.390 -20.113 1.00 85.25 337 LYS A N 1
ATOM 2778 C CA . LYS A 1 337 ? 37.159 5.144 -21.566 1.00 85.25 337 LYS A CA 1
ATOM 2779 C C . LYS A 1 337 ? 38.571 4.821 -22.077 1.00 85.25 337 LYS A C 1
ATOM 2781 O O . LYS A 1 337 ? 38.708 4.074 -23.038 1.00 85.25 337 LYS A O 1
ATOM 2786 N N . ALA A 1 338 ? 39.609 5.379 -21.451 1.00 83.06 338 ALA A N 1
ATOM 2787 C CA . ALA A 1 338 ? 41.002 5.154 -21.839 1.00 83.06 338 ALA A CA 1
ATOM 2788 C C . ALA A 1 338 ? 41.459 3.700 -21.626 1.00 83.06 338 ALA A C 1
ATOM 2790 O O . ALA A 1 338 ? 42.390 3.249 -22.286 1.00 83.06 338 ALA A O 1
ATOM 2791 N N . GLU A 1 339 ? 40.793 2.972 -20.728 1.00 82.06 339 GLU A N 1
ATOM 2792 C CA . GLU A 1 339 ? 41.107 1.583 -20.380 1.00 82.06 339 GLU A CA 1
ATOM 2793 C C . GLU A 1 339 ? 40.331 0.569 -21.232 1.00 82.06 339 GLU A C 1
ATOM 2795 O O . GLU A 1 339 ? 40.592 -0.633 -21.152 1.00 82.06 339 GLU A O 1
ATOM 2800 N N . MET A 1 340 ? 39.389 1.035 -22.058 1.00 81.69 340 MET A N 1
ATOM 2801 C CA . MET A 1 340 ? 38.681 0.186 -23.011 1.00 81.69 340 MET A CA 1
ATOM 2802 C C . MET A 1 340 ? 39.621 -0.255 -24.137 1.00 81.69 340 MET A C 1
ATOM 2804 O O . MET A 1 340 ? 40.458 0.535 -24.588 1.00 81.69 340 MET A O 1
ATOM 2808 N N . PRO A 1 341 ? 39.460 -1.484 -24.659 1.00 77.69 341 PRO A N 1
ATOM 2809 C CA . PRO A 1 341 ? 40.175 -1.891 -25.857 1.00 77.69 341 PRO A CA 1
ATOM 2810 C C . PRO A 1 341 ? 39.816 -0.941 -27.010 1.00 77.69 341 PRO A C 1
ATOM 2812 O O . PRO A 1 341 ? 38.636 -0.717 -27.311 1.00 77.69 341 PRO A O 1
ATOM 2815 N N . GLN A 1 342 ? 40.850 -0.357 -27.621 1.00 70.12 342 GLN A N 1
ATOM 2816 C CA . GLN A 1 342 ? 40.727 0.359 -28.888 1.00 70.12 342 GLN A CA 1
ATOM 2817 C C . GLN A 1 342 ? 40.401 -0.680 -29.963 1.00 70.12 342 GLN A C 1
ATOM 2819 O O . GLN A 1 342 ? 41.010 -1.751 -29.968 1.00 70.12 342 GLN A O 1
ATOM 2824 N N . ASN A 1 343 ? 39.397 -0.388 -30.793 1.00 56.00 343 ASN A N 1
ATOM 2825 C CA . ASN A 1 343 ? 39.047 -1.255 -31.918 1.00 56.00 343 ASN A CA 1
ATOM 2826 C C . ASN A 1 343 ? 40.197 -1.342 -32.922 1.00 56.00 343 ASN A C 1
ATOM 2828 O O . ASN A 1 343 ? 40.849 -0.294 -33.144 1.00 56.00 343 ASN A O 1
#

Organism: NCBI:txid3029274

Radius of gyration: 28.41 Å; chains: 1; bounding box: 88×42×80 Å

Secondary structure (DSSP, 8-state):
--HHHHHHHHHHHHHHHHHHHHHHHHHHHHHHHHHHHHSSEEEEEEETTEEEEHHHHHHHHHHHHHHHHHHHHHHHHHH--SHHHHHHHHHHHHHHHHHHHHHHHHHHHPPEEEEEE-TTSS-EEEEEEE-SSSEEEEEEEE-SSSEEEEEEEEEEESTT--TTTTT-EEEEEETTEEEEEEE-STTSEEEEEEEE--TTS---EEEEEEETTS---TTT---EEE----TT----HHHHHHHHHHH--GGG-EEPTTSSEEEEEEEEETTEEEEEEEEE-SS-EEEEEEPP-B-SEEEEEE-TT--EEEEEE-TT--EEEEEEESTTS-EEEEE-GGGSPP-

Foldseek 3Di:
DDVVVVVVVVVVVVVVVLVCVLVVLVVVLVVQVVCVVVDLKFWWAADPNDIDGSLNSVLVNLVSVVVVLVVVLVVCVVVDDDPVVVVVSVVVVVVSVVVNVVSVCVVLFAWDKDWDADPVRPWIKIWTWGQPQWTWIWIWTDPDNTITHTPADIDIAPDSDTQVVVVVWDWDDDPQKIWIWGQRDPQQWIWIFIAGNPPDDFGFTFTFTDHPPPDDPVVPRPRDGFRGDSPPDPDDPQRLVVVQVVVDDPVLWADAPPFQWIKGFRGDDPQWTWIFIWGHPPPDTHTQETDPGHGSDWDWYADPVRKIKIWHQGPVRDTWIWTQDDPRSHDIDTDDPVPDDDD